Protein AF-A0A7R9EMG8-F1 (afdb_monomer)

Structure (mmCIF, N/CA/C/O backbone):
data_AF-A0A7R9EMG8-F1
#
_entry.id   AF-A0A7R9EMG8-F1
#
loop_
_atom_site.group_PDB
_atom_site.id
_atom_site.type_symbol
_atom_site.label_atom_id
_atom_site.label_alt_id
_atom_site.label_comp_id
_atom_site.label_asym_id
_atom_site.label_entity_id
_atom_site.label_seq_id
_atom_site.pdbx_PDB_ins_code
_atom_site.Cartn_x
_atom_site.Cartn_y
_atom_site.Cartn_z
_atom_site.occupancy
_atom_site.B_iso_or_equiv
_atom_site.auth_seq_id
_atom_site.auth_comp_id
_atom_site.auth_asym_id
_atom_site.auth_atom_id
_atom_site.pdbx_PDB_model_num
ATOM 1 N N . MET A 1 1 ? -38.504 -1.949 83.129 1.00 61.69 1 MET A N 1
ATOM 2 C CA . MET A 1 1 ? -39.508 -2.165 82.054 1.00 61.69 1 MET A CA 1
ATOM 3 C C . MET A 1 1 ? -39.462 -1.124 80.924 1.00 61.69 1 MET A C 1
ATOM 5 O O . MET A 1 1 ? -39.553 -1.526 79.772 1.00 61.69 1 MET A O 1
ATOM 9 N N . ALA A 1 2 ? -39.295 0.181 81.191 1.00 74.81 2 ALA A N 1
ATOM 10 C CA . ALA A 1 2 ? -39.282 1.221 80.144 1.00 74.81 2 ALA A CA 1
ATOM 11 C C . ALA A 1 2 ? -38.080 1.142 79.173 1.00 74.81 2 ALA A C 1
ATOM 13 O O . ALA A 1 2 ? -38.279 1.155 77.962 1.00 74.81 2 ALA A O 1
ATOM 14 N N . ALA A 1 3 ? -36.858 0.946 79.682 1.00 83.50 3 ALA A N 1
ATOM 15 C CA . ALA A 1 3 ? -35.643 0.871 78.856 1.00 83.50 3 ALA A CA 1
ATOM 16 C C . ALA A 1 3 ? -35.645 -0.295 77.843 1.00 83.50 3 ALA A C 1
ATOM 18 O O . ALA A 1 3 ? -35.156 -0.162 76.725 1.00 83.50 3 ALA A O 1
ATOM 19 N N . CYS A 1 4 ? -36.248 -1.432 78.207 1.00 87.69 4 CYS A N 1
ATOM 20 C CA . CYS A 1 4 ? -36.382 -2.583 77.311 1.00 87.69 4 CYS A CA 1
ATOM 21 C C . CYS A 1 4 ? -37.314 -2.272 76.124 1.00 87.69 4 CYS A C 1
ATOM 23 O O . CYS A 1 4 ? -37.017 -2.630 74.986 1.00 87.69 4 CYS A O 1
ATOM 25 N N . ARG A 1 5 ? -38.403 -1.526 76.361 1.00 91.38 5 ARG A N 1
ATOM 26 C CA . ARG A 1 5 ? -39.340 -1.110 75.304 1.00 91.38 5 ARG A CA 1
ATOM 27 C C . ARG A 1 5 ? -38.708 -0.140 74.309 1.00 91.38 5 ARG A C 1
ATOM 29 O O . ARG A 1 5 ? -38.907 -0.309 73.111 1.00 91.38 5 ARG A O 1
ATOM 36 N N . GLU A 1 6 ? -37.921 0.823 74.783 1.00 93.81 6 GLU A N 1
ATOM 37 C CA . GLU A 1 6 ? -37.210 1.759 73.900 1.00 93.81 6 GLU A CA 1
ATOM 38 C C . GLU A 1 6 ? -36.142 1.057 73.058 1.00 93.81 6 GLU A C 1
ATOM 40 O O . GLU A 1 6 ? -36.053 1.279 71.851 1.00 93.81 6 GLU A O 1
ATOM 45 N N . ARG A 1 7 ? -35.409 0.103 73.645 1.00 94.94 7 ARG A N 1
ATOM 46 C CA . ARG A 1 7 ? -34.459 -0.728 72.895 1.00 94.94 7 ARG A CA 1
ATOM 47 C C . ARG A 1 7 ? -35.145 -1.545 71.797 1.00 94.94 7 ARG A C 1
ATOM 49 O O . ARG A 1 7 ? -34.626 -1.629 70.688 1.00 94.94 7 ARG A O 1
ATOM 56 N N . ILE A 1 8 ? -36.325 -2.104 72.071 1.00 95.56 8 ILE A N 1
ATOM 57 C CA . ILE A 1 8 ? -37.123 -2.824 71.064 1.00 95.56 8 ILE A CA 1
ATOM 58 C C . ILE A 1 8 ? -37.582 -1.885 69.939 1.00 95.56 8 ILE A C 1
ATOM 60 O O . ILE A 1 8 ? -37.529 -2.276 68.773 1.00 95.56 8 ILE A O 1
ATOM 64 N N . LYS A 1 9 ? -38.010 -0.654 70.252 1.00 95.56 9 LYS A N 1
ATOM 65 C CA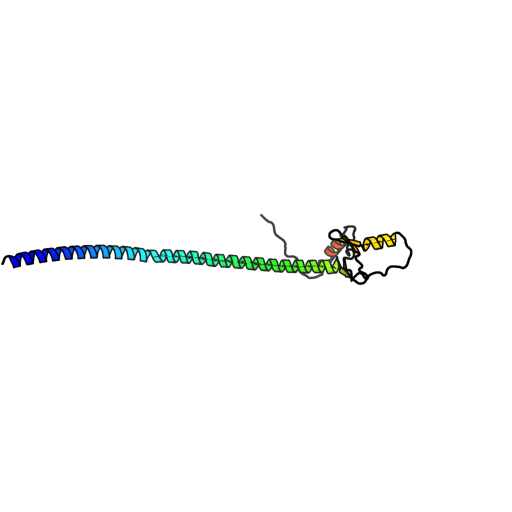 . LYS A 1 9 ? -38.376 0.342 69.229 1.00 95.56 9 LYS A CA 1
ATOM 66 C C . LYS A 1 9 ? -37.186 0.688 68.338 1.00 95.56 9 LYS A C 1
ATOM 68 O O . LYS A 1 9 ? -37.315 0.606 67.122 1.00 95.56 9 LYS A O 1
ATOM 73 N N . LEU A 1 10 ? -36.029 0.985 68.932 1.00 96.00 10 LEU A N 1
ATOM 74 C CA . LEU A 1 10 ? -34.814 1.322 68.190 1.00 96.00 10 LEU A CA 1
ATOM 75 C C . LEU A 1 10 ? -34.394 0.187 67.245 1.00 96.00 10 LEU A C 1
ATOM 77 O O . LEU A 1 10 ? -34.102 0.430 66.077 1.00 96.00 10 LEU A O 1
ATOM 81 N N . LEU A 1 11 ? -34.430 -1.060 67.727 1.00 96.38 11 LEU A N 1
ATOM 82 C CA . LEU A 1 11 ? -34.128 -2.237 66.909 1.00 96.38 11 LEU A CA 1
ATOM 83 C C . LEU A 1 11 ? -35.097 -2.390 65.732 1.00 96.38 11 LEU A C 1
ATOM 85 O O . LEU A 1 11 ? -34.665 -2.711 64.629 1.00 96.38 11 LEU A O 1
ATOM 89 N N . ARG A 1 12 ? -36.396 -2.134 65.929 1.00 96.44 12 ARG A N 1
ATOM 90 C CA . ARG A 1 12 ? -37.384 -2.176 64.837 1.00 96.44 12 ARG A CA 1
ATOM 91 C C . ARG A 1 12 ? -37.105 -1.113 63.776 1.00 96.44 12 ARG A C 1
ATOM 93 O O . ARG A 1 12 ? -37.167 -1.442 62.594 1.00 96.44 12 ARG A O 1
ATOM 100 N N . THR A 1 13 ? -36.764 0.110 64.183 1.00 96.81 13 THR A N 1
ATOM 101 C CA . THR A 1 13 ? -36.391 1.190 63.257 1.00 96.81 13 THR A CA 1
ATOM 102 C C . THR A 1 13 ? -35.148 0.815 62.452 1.00 96.81 13 THR A C 1
ATOM 104 O O . THR A 1 13 ? -35.177 0.880 61.228 1.00 96.81 13 THR A O 1
ATOM 107 N N . LEU A 1 14 ? -34.104 0.311 63.119 1.00 97.50 14 LEU A N 1
ATOM 108 C CA . LEU A 1 14 ? -32.880 -0.175 62.471 1.00 97.50 14 LEU A CA 1
ATOM 109 C C . LEU A 1 14 ? -33.158 -1.296 61.462 1.00 97.50 14 LEU A C 1
ATOM 111 O O . LEU A 1 14 ? -32.622 -1.285 60.358 1.00 97.50 14 LEU A O 1
ATOM 115 N N . ILE A 1 15 ? -34.018 -2.256 61.813 1.00 97.19 15 ILE A N 1
ATOM 116 C CA . ILE A 1 15 ? -34.411 -3.340 60.903 1.00 97.19 15 ILE A CA 1
ATOM 117 C C . ILE A 1 15 ? -35.150 -2.786 59.679 1.00 97.19 15 ILE A C 1
ATOM 119 O O . ILE A 1 15 ? -34.909 -3.249 58.564 1.00 97.19 15 ILE A O 1
ATOM 123 N N . GLN A 1 16 ? -36.048 -1.813 59.859 1.00 97.12 16 GLN A N 1
ATOM 124 C CA . GLN A 1 16 ? -36.758 -1.191 58.739 1.00 97.12 16 GLN A CA 1
ATOM 125 C C . GLN A 1 16 ? -35.817 -0.412 57.820 1.00 97.12 16 GLN A C 1
ATOM 127 O O . GLN A 1 16 ? -35.914 -0.544 56.601 1.00 97.12 16 GLN A O 1
ATOM 132 N N . GLU A 1 17 ? -34.890 0.348 58.392 1.00 97.25 17 GLU A N 1
ATOM 133 C CA . GLU A 1 17 ? -33.898 1.114 57.643 1.00 97.25 17 GLU A CA 1
ATOM 134 C C . GLU A 1 17 ? -32.980 0.184 56.840 1.00 97.25 17 GLU A C 1
ATOM 136 O O . GLU A 1 17 ? -32.861 0.330 55.625 1.00 97.25 17 GLU A O 1
ATOM 141 N N . LYS A 1 18 ? -32.471 -0.885 57.465 1.00 97.38 18 LYS A N 1
ATOM 142 C CA . LYS A 1 18 ? -31.666 -1.899 56.769 1.00 97.38 18 LYS A CA 1
ATOM 143 C C . LYS A 1 18 ? -32.431 -2.622 55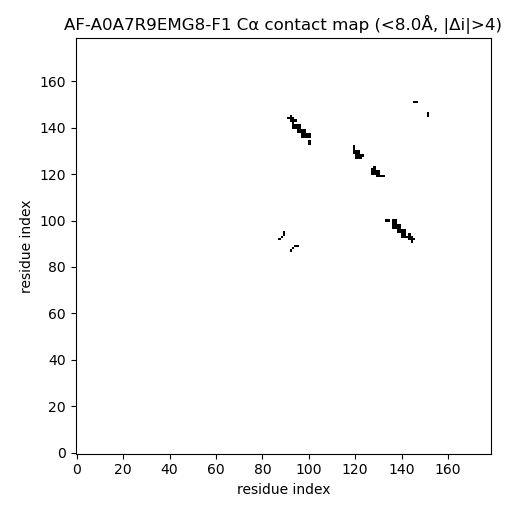.667 1.00 97.38 18 LYS A C 1
ATOM 145 O O . LYS A 1 18 ? -31.864 -2.866 54.608 1.00 97.38 18 LYS A O 1
ATOM 150 N N . LYS A 1 19 ? -33.715 -2.936 55.862 1.00 97.19 19 LYS A N 1
ATOM 151 C CA . LYS A 1 19 ? -34.552 -3.504 54.790 1.00 97.19 19 LYS A CA 1
ATOM 152 C C . LYS A 1 19 ? -34.712 -2.542 53.616 1.00 97.19 19 LYS A C 1
ATOM 154 O O . LYS A 1 19 ? -34.684 -2.981 52.471 1.00 97.19 19 LYS A O 1
ATOM 159 N N . LYS A 1 20 ? -34.872 -1.245 53.887 1.00 97.19 20 LYS A N 1
ATOM 160 C CA . LYS A 1 20 ? -34.959 -0.219 52.843 1.00 97.19 20 LYS A CA 1
ATOM 161 C C . LYS A 1 20 ? -33.649 -0.118 52.060 1.00 97.19 20 LYS A C 1
ATOM 163 O O . LYS A 1 20 ? -33.698 -0.071 50.833 1.00 97.19 20 LYS A O 1
ATOM 168 N N . ASP A 1 21 ? -32.510 -0.146 52.748 1.00 96.88 21 ASP A N 1
ATOM 169 C CA . ASP A 1 21 ? -31.186 -0.137 52.117 1.00 96.88 21 ASP A CA 1
ATOM 170 C C . ASP A 1 21 ? -30.962 -1.380 51.248 1.00 96.88 21 ASP A C 1
ATOM 172 O O . ASP A 1 21 ? -30.502 -1.258 50.114 1.00 96.88 21 ASP A O 1
ATOM 176 N N . ILE A 1 22 ? -31.340 -2.565 51.746 1.00 96.94 22 ILE A N 1
ATOM 177 C CA . ILE A 1 22 ? -31.254 -3.826 50.995 1.00 96.94 22 ILE A CA 1
ATOM 178 C C . ILE A 1 22 ? -32.120 -3.755 49.738 1.00 96.94 22 ILE A C 1
ATOM 180 O O . ILE A 1 22 ? -31.606 -3.983 48.649 1.00 96.94 22 ILE A O 1
ATOM 184 N N . ASN A 1 23 ? -33.392 -3.360 49.858 1.00 96.81 23 ASN A N 1
ATOM 185 C CA . ASN A 1 23 ? -34.274 -3.227 48.696 1.00 96.81 23 ASN A CA 1
ATOM 186 C C . ASN A 1 23 ? -33.721 -2.223 47.678 1.00 96.81 23 ASN A C 1
ATOM 188 O O . ASN A 1 23 ? -33.769 -2.474 46.476 1.00 96.81 23 ASN A O 1
ATOM 192 N N . LYS A 1 24 ? -33.172 -1.092 48.138 1.00 97.31 24 LYS A N 1
ATOM 193 C CA . LYS A 1 24 ? -32.538 -0.116 47.247 1.00 97.31 24 LYS A CA 1
ATOM 194 C C . LYS A 1 24 ? -31.352 -0.749 46.510 1.00 97.31 24 LYS A C 1
ATOM 196 O O . LYS A 1 24 ? -31.306 -0.684 45.283 1.00 97.31 24 LYS A O 1
ATOM 201 N N . GLY A 1 25 ? -30.458 -1.421 47.232 1.00 96.88 25 GLY A N 1
ATOM 202 C CA . GLY A 1 25 ? -29.318 -2.126 46.647 1.00 96.88 25 GLY A CA 1
ATOM 203 C C . GLY A 1 25 ? -29.734 -3.214 45.652 1.00 96.88 25 GLY A C 1
ATOM 204 O O . GLY A 1 25 ? -29.158 -3.308 44.572 1.00 96.88 25 GLY A O 1
ATOM 205 N N . GLU A 1 26 ? -30.775 -3.991 45.957 1.00 97.06 26 GLU A N 1
ATOM 206 C CA . GLU A 1 26 ? -31.324 -5.002 45.046 1.00 97.06 26 GLU A CA 1
ATOM 207 C C . GLU A 1 26 ? -31.870 -4.376 43.760 1.00 97.06 26 GLU A C 1
ATOM 209 O O . GLU A 1 26 ? -31.582 -4.871 42.669 1.00 97.06 26 GLU A O 1
ATOM 214 N N . THR A 1 27 ? -32.600 -3.259 43.859 1.00 96.62 27 THR A N 1
ATOM 215 C CA . THR A 1 27 ? -33.114 -2.558 42.671 1.00 96.62 27 THR A CA 1
ATOM 216 C C . THR A 1 27 ? -31.996 -1.979 41.804 1.00 96.62 27 THR A C 1
ATOM 218 O O . THR A 1 27 ? -32.037 -2.105 40.578 1.00 96.62 27 THR A O 1
ATOM 221 N N . GLU A 1 28 ? -30.962 -1.393 42.414 1.00 97.00 28 GLU A N 1
ATOM 222 C CA . GLU A 1 28 ? -29.790 -0.883 41.697 1.00 97.00 28 GLU A CA 1
ATOM 223 C C . GLU A 1 28 ? -29.017 -2.022 41.025 1.00 97.00 28 GLU A C 1
ATOM 225 O O . GLU A 1 28 ? -28.679 -1.932 39.843 1.00 97.00 28 GLU A O 1
ATOM 230 N N . ASN A 1 29 ? -28.814 -3.136 41.730 1.00 96.38 29 ASN A N 1
ATOM 231 C CA . ASN A 1 29 ? -28.132 -4.304 41.188 1.00 96.38 29 ASN A CA 1
ATOM 232 C C . ASN A 1 29 ? -28.919 -4.947 40.031 1.00 96.38 29 ASN A C 1
ATOM 234 O O . ASN A 1 29 ? -28.339 -5.323 39.009 1.00 96.38 29 ASN A O 1
ATOM 238 N N . ALA A 1 30 ? -30.249 -5.017 40.135 1.00 97.12 30 ALA A N 1
ATOM 239 C CA . ALA A 1 30 ? -31.111 -5.490 39.054 1.00 97.12 30 ALA A CA 1
ATOM 240 C C . ALA A 1 30 ? -31.003 -4.592 37.807 1.00 97.12 30 ALA A C 1
ATOM 242 O O . ALA A 1 30 ? -30.857 -5.096 36.688 1.00 97.12 30 ALA A O 1
ATOM 243 N N . ASN A 1 31 ? -30.994 -3.268 37.993 1.00 97.06 31 ASN A N 1
ATOM 244 C CA . ASN A 1 31 ? -30.818 -2.301 36.907 1.00 97.06 31 ASN A CA 1
ATOM 245 C C . ASN A 1 31 ? -29.438 -2.414 36.244 1.00 97.06 31 ASN A C 1
ATOM 247 O O . ASN A 1 31 ? -29.341 -2.436 35.011 1.00 97.06 31 ASN A O 1
ATOM 251 N N . LEU A 1 32 ? -28.369 -2.536 37.035 1.00 96.81 32 LEU A N 1
ATOM 252 C CA . LEU A 1 32 ? -27.014 -2.742 36.521 1.00 96.81 32 LEU A CA 1
ATOM 253 C C . LEU A 1 32 ? -26.910 -4.054 35.742 1.00 96.81 32 LEU A C 1
ATOM 255 O O . LEU A 1 32 ? -26.398 -4.064 34.623 1.00 96.81 32 LEU A O 1
ATOM 259 N N . THR A 1 33 ? -27.468 -5.140 36.278 1.00 97.12 33 THR A N 1
ATOM 260 C CA . THR A 1 33 ? -27.479 -6.456 35.625 1.00 97.12 33 THR A CA 1
ATOM 261 C C . THR A 1 33 ? -28.208 -6.406 34.284 1.00 97.12 33 THR A C 1
ATOM 263 O O . THR A 1 33 ? -27.707 -6.932 33.288 1.00 97.12 33 THR A O 1
ATOM 266 N N . LYS A 1 34 ? -29.362 -5.730 34.219 1.00 96.94 34 LYS A N 1
ATOM 267 C CA . LYS A 1 34 ? -30.108 -5.527 32.970 1.00 96.94 34 LYS A CA 1
ATOM 268 C C . LYS A 1 34 ? -29.284 -4.743 31.947 1.00 96.94 34 LYS A C 1
ATOM 270 O O . LYS A 1 34 ? -29.121 -5.195 30.817 1.00 96.94 34 LYS A O 1
ATOM 275 N N . THR A 1 35 ? -28.709 -3.615 32.359 1.00 96.31 35 THR A N 1
ATOM 276 C CA . THR A 1 35 ? -27.903 -2.758 31.477 1.00 96.31 35 THR A CA 1
ATOM 277 C C . THR A 1 35 ? -26.673 -3.498 30.953 1.00 96.31 35 THR A C 1
ATOM 279 O O . THR A 1 35 ? -26.316 -3.376 29.782 1.00 96.31 35 THR A O 1
ATOM 282 N N . ASN A 1 36 ? -26.029 -4.299 31.803 1.00 95.62 36 ASN A N 1
ATOM 283 C CA . ASN A 1 36 ? -24.866 -5.084 31.417 1.00 95.62 36 ASN A CA 1
ATOM 284 C C . ASN A 1 36 ? -25.246 -6.180 30.409 1.00 95.62 36 ASN A C 1
ATOM 286 O O . ASN A 1 36 ? -24.602 -6.302 29.372 1.00 95.62 36 ASN A O 1
ATOM 290 N N . ARG A 1 37 ? -26.365 -6.889 30.631 1.00 95.12 37 ARG A N 1
ATOM 291 C CA . ARG A 1 37 ? -26.907 -7.858 29.659 1.00 95.12 37 ARG A CA 1
ATOM 292 C C . ARG A 1 37 ? -27.201 -7.217 28.305 1.00 95.12 37 ARG A C 1
ATOM 294 O O . ARG A 1 37 ? -26.841 -7.783 27.278 1.00 95.12 37 ARG A O 1
ATOM 301 N N . GLU A 1 38 ? -27.811 -6.034 28.288 1.00 94.25 38 GLU A N 1
ATOM 302 C CA . GLU A 1 38 ? -28.087 -5.307 27.043 1.00 94.25 38 GLU A CA 1
ATOM 303 C C . GLU A 1 38 ? -26.802 -4.916 26.302 1.00 94.25 38 GLU A C 1
ATOM 305 O O . GLU A 1 38 ? -26.741 -5.020 25.077 1.00 94.25 38 GLU A O 1
ATOM 310 N N . ARG A 1 39 ? -25.758 -4.495 27.026 1.00 90.56 39 ARG A N 1
ATOM 311 C CA . ARG A 1 39 ? -24.446 -4.190 26.435 1.00 90.56 39 ARG A CA 1
ATOM 312 C C . ARG A 1 39 ? -23.774 -5.446 25.886 1.00 90.56 39 ARG A C 1
ATOM 314 O O . ARG A 1 39 ? -23.344 -5.434 24.733 1.00 90.56 39 ARG A O 1
ATOM 321 N N . SER A 1 40 ? -23.748 -6.534 26.655 1.00 90.62 40 SER A N 1
ATOM 322 C CA . SER A 1 40 ? -23.207 -7.826 26.216 1.00 90.62 40 SER A CA 1
ATOM 323 C C . SER A 1 40 ? -23.937 -8.373 24.990 1.00 90.62 40 SER A C 1
ATOM 325 O O . SER A 1 40 ? -23.292 -8.901 24.093 1.00 90.62 40 SER A O 1
ATOM 327 N N . ALA A 1 41 ? -25.254 -8.185 24.888 1.00 90.25 41 ALA A N 1
ATOM 328 C CA . ALA A 1 41 ? -26.019 -8.595 23.711 1.00 90.25 41 ALA A CA 1
ATOM 329 C C . ALA A 1 41 ? -25.695 -7.762 22.453 1.00 90.25 41 ALA A C 1
ATOM 331 O O . ALA A 1 41 ? -25.842 -8.248 21.333 1.00 90.25 41 ALA A O 1
ATOM 332 N N . ARG A 1 42 ? -25.255 -6.504 22.610 1.00 89.75 42 ARG A N 1
ATOM 333 C CA . ARG A 1 42 ? -24.894 -5.616 21.487 1.00 89.75 42 ARG A CA 1
ATOM 334 C C . ARG A 1 42 ? -23.458 -5.812 20.999 1.00 89.75 42 ARG A C 1
ATOM 336 O O . ARG A 1 42 ? -23.193 -5.562 19.826 1.00 89.75 42 ARG A O 1
ATOM 343 N N . LEU A 1 43 ? -22.551 -6.248 21.870 1.00 90.06 43 LEU A N 1
ATOM 344 C CA . LEU A 1 43 ? -21.121 -6.443 21.591 1.00 90.06 43 LEU A CA 1
ATOM 345 C C . LEU A 1 43 ? -20.827 -7.248 20.304 1.00 90.06 43 LEU A C 1
ATOM 347 O O . LEU A 1 43 ? -20.069 -6.740 19.473 1.00 90.06 43 LEU A O 1
ATOM 351 N N . PRO A 1 44 ? -21.482 -8.401 20.050 1.00 89.56 44 PRO A N 1
ATOM 352 C CA . PRO A 1 44 ? -21.227 -9.205 18.851 1.00 89.56 44 PRO A CA 1
ATOM 353 C C . PRO A 1 44 ? -21.484 -8.465 17.531 1.00 89.56 44 PRO A C 1
ATOM 355 O O . PRO A 1 44 ? -20.797 -8.696 16.541 1.00 89.56 44 PRO A O 1
ATOM 358 N N . ARG A 1 45 ? -22.436 -7.518 17.499 1.00 89.12 45 ARG A N 1
ATOM 359 C CA . ARG A 1 45 ? -22.708 -6.715 16.291 1.00 89.12 45 ARG A CA 1
ATOM 360 C C . ARG A 1 45 ? -21.547 -5.792 15.936 1.00 89.12 45 ARG A C 1
ATOM 362 O O . ARG A 1 45 ? -21.283 -5.552 14.758 1.00 89.12 45 ARG A O 1
ATOM 369 N N . TYR A 1 46 ? -20.882 -5.233 16.945 1.00 89.62 46 TYR A N 1
ATOM 370 C CA . TYR A 1 46 ? -19.718 -4.381 16.722 1.00 89.62 46 TYR A CA 1
ATOM 371 C C . TYR A 1 46 ? -18.524 -5.210 16.265 1.00 89.62 46 TYR A C 1
ATOM 373 O O . TYR A 1 46 ? -17.840 -4.806 15.328 1.00 89.62 46 TYR A O 1
ATOM 381 N N . GLU A 1 47 ? -18.330 -6.383 16.864 1.00 91.69 47 GLU A N 1
ATOM 382 C CA . GLU A 1 47 ? -17.296 -7.334 16.460 1.00 91.69 47 GLU A CA 1
ATOM 383 C C . GLU A 1 47 ? -17.473 -7.774 15.001 1.00 91.69 47 GLU A C 1
ATOM 385 O O . GLU A 1 47 ? -16.534 -7.681 14.212 1.00 91.69 47 GLU A O 1
ATOM 390 N N . GLU A 1 48 ? -18.694 -8.124 14.589 1.00 93.50 48 GLU A N 1
ATOM 391 C CA . GLU A 1 48 ? -18.997 -8.472 13.198 1.00 93.50 48 GLU A CA 1
ATOM 392 C C . GLU A 1 48 ? -18.710 -7.303 12.240 1.00 93.50 48 GLU A C 1
ATOM 394 O O . GLU A 1 48 ? -18.112 -7.489 11.177 1.00 93.50 48 GLU A O 1
ATOM 399 N N . LYS A 1 49 ? -19.099 -6.075 12.610 1.00 94.50 49 LYS A N 1
ATOM 400 C CA . LYS A 1 49 ? -18.850 -4.881 11.788 1.00 94.50 49 LYS A CA 1
ATOM 401 C C . LYS A 1 49 ? -17.355 -4.603 11.631 1.00 94.50 49 LYS A C 1
ATOM 403 O O . LYS A 1 49 ? -16.907 -4.316 10.522 1.00 94.50 49 LYS A O 1
ATOM 408 N N . VAL A 1 50 ? -16.590 -4.705 12.717 1.00 96.69 50 VAL A N 1
ATOM 409 C CA . VAL A 1 50 ? -15.128 -4.560 12.695 1.00 96.69 50 VAL A CA 1
ATOM 410 C C . VAL A 1 50 ? -14.496 -5.677 11.865 1.00 96.69 50 VAL A C 1
ATOM 412 O O . VAL A 1 50 ? -13.619 -5.401 11.050 1.00 96.69 50 VAL A O 1
ATOM 415 N N . GLY A 1 51 ? -14.992 -6.910 11.982 1.00 96.56 51 GLY A N 1
ATOM 416 C CA . GLY A 1 51 ? -14.561 -8.045 11.169 1.00 96.56 51 GLY A CA 1
ATOM 417 C C . GLY A 1 51 ? -14.771 -7.811 9.671 1.00 96.56 51 GLY A C 1
ATOM 418 O O . GLY A 1 51 ? -13.833 -7.980 8.888 1.00 96.56 51 GLY A O 1
ATOM 419 N N . LYS A 1 52 ? -15.964 -7.341 9.274 1.00 96.12 52 LYS A N 1
ATOM 420 C CA . LYS A 1 52 ? -16.278 -6.963 7.884 1.00 96.12 52 LYS A CA 1
ATOM 421 C C . LYS A 1 52 ? -15.349 -5.861 7.386 1.00 96.12 52 LYS A C 1
ATOM 423 O O . LYS A 1 52 ? -14.746 -6.010 6.327 1.00 96.12 52 LYS A O 1
ATOM 428 N N . MET A 1 53 ? -15.177 -4.792 8.165 1.00 95.94 53 MET A N 1
ATOM 429 C CA . MET A 1 53 ? -14.273 -3.693 7.814 1.00 95.94 53 MET A CA 1
ATOM 430 C C . MET A 1 53 ? -12.831 -4.186 7.638 1.00 95.94 53 MET A C 1
ATOM 432 O O . MET A 1 53 ? -12.180 -3.864 6.649 1.00 95.94 53 MET A O 1
ATOM 436 N N . GLY A 1 54 ? -12.357 -5.041 8.547 1.00 97.25 54 GLY A N 1
ATOM 437 C CA . GLY A 1 54 ? -11.033 -5.651 8.466 1.00 97.25 54 GLY A CA 1
ATOM 438 C C . GLY A 1 54 ? -10.860 -6.537 7.232 1.00 97.25 54 GLY A C 1
ATOM 439 O O . GLY A 1 54 ? -9.796 -6.523 6.617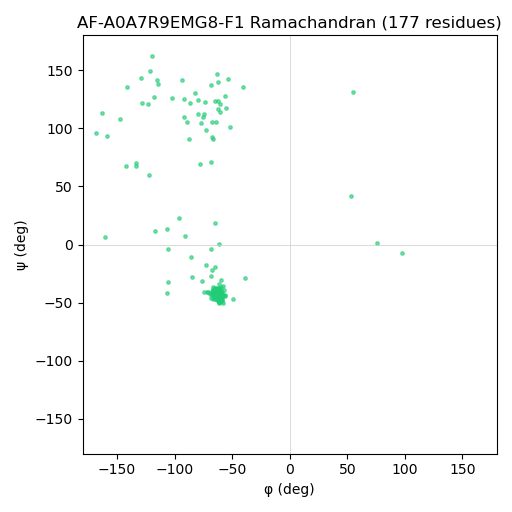 1.00 97.25 54 GLY A O 1
ATOM 440 N N . HIS A 1 55 ? -11.896 -7.277 6.827 1.00 97.69 55 HIS A N 1
ATOM 441 C CA . HIS A 1 55 ? -11.873 -8.040 5.579 1.00 97.69 55 HIS A CA 1
ATOM 442 C C . HIS A 1 55 ? -11.735 -7.119 4.361 1.00 97.69 55 HIS A C 1
ATOM 444 O O . HIS A 1 55 ? -10.870 -7.360 3.521 1.00 97.69 55 HIS A O 1
ATOM 450 N N . TYR A 1 56 ? -12.528 -6.044 4.285 1.00 97.38 56 TYR A N 1
ATOM 451 C CA . TYR A 1 56 ? -12.445 -5.083 3.181 1.00 97.38 56 TYR A CA 1
ATOM 452 C C . TYR A 1 56 ? -11.067 -4.432 3.074 1.00 97.38 56 TYR A C 1
ATOM 454 O O . TYR A 1 56 ? -10.518 -4.370 1.977 1.00 97.38 56 TYR A O 1
ATOM 462 N N . VAL A 1 57 ? -10.486 -4.001 4.197 1.00 97.62 57 VAL A N 1
ATOM 463 C CA . VAL A 1 57 ? -9.142 -3.404 4.214 1.00 97.62 57 VAL A CA 1
ATOM 464 C C . VAL A 1 57 ? -8.103 -4.400 3.701 1.00 97.62 57 VAL A C 1
ATOM 466 O O . VAL A 1 57 ? -7.366 -4.078 2.774 1.00 97.62 57 VAL A O 1
ATOM 469 N N . ARG A 1 58 ? -8.096 -5.639 4.212 1.00 97.88 58 ARG A N 1
ATOM 470 C CA . ARG A 1 58 ? -7.159 -6.680 3.752 1.00 97.88 58 ARG A CA 1
ATOM 471 C C . ARG A 1 58 ? -7.319 -6.998 2.266 1.00 97.88 58 ARG A C 1
ATOM 473 O O . ARG A 1 58 ? -6.331 -7.156 1.553 1.00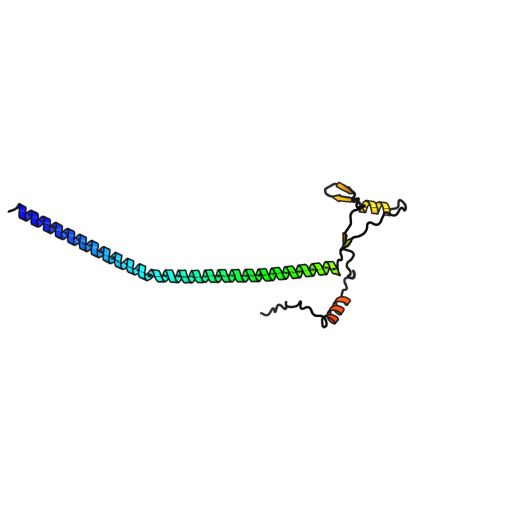 97.88 58 ARG A O 1
ATOM 480 N N . GLN A 1 59 ? -8.559 -7.092 1.790 1.00 97.81 59 GLN A N 1
ATOM 481 C CA . GLN A 1 59 ? -8.844 -7.341 0.379 1.00 97.81 59 GLN A CA 1
ATOM 482 C C . GLN A 1 59 ? -8.366 -6.179 -0.499 1.00 97.81 59 GLN A C 1
ATOM 484 O O . GLN A 1 59 ? -7.776 -6.403 -1.557 1.00 97.81 59 GLN A O 1
ATOM 489 N N . TRP A 1 60 ? -8.590 -4.942 -0.060 1.00 97.44 60 TRP A N 1
ATOM 490 C CA . TRP A 1 60 ? -8.131 -3.754 -0.768 1.00 97.44 60 TRP A CA 1
ATOM 491 C C . TRP A 1 60 ? -6.601 -3.676 -0.809 1.00 97.44 60 TRP A C 1
ATOM 493 O O . TRP A 1 60 ? -6.038 -3.522 -1.890 1.00 97.44 60 TRP A O 1
ATOM 503 N N . GLU A 1 61 ? -5.919 -3.897 0.317 1.00 98.12 61 GLU A N 1
ATOM 504 C CA . GLU A 1 61 ? -4.453 -3.977 0.379 1.00 98.12 61 GLU A CA 1
ATOM 505 C C . GLU A 1 61 ? -3.894 -5.036 -0.575 1.00 98.12 61 GLU A C 1
ATOM 507 O O . GLU A 1 61 ? -2.913 -4.793 -1.283 1.00 98.12 61 GLU A O 1
ATOM 512 N N . HIS A 1 62 ? -4.522 -6.213 -0.622 1.00 98.00 62 HIS A N 1
ATOM 513 C CA . HIS A 1 62 ? -4.144 -7.269 -1.554 1.00 98.00 62 HIS A CA 1
ATOM 514 C C . HIS A 1 62 ? -4.301 -6.814 -3.012 1.00 98.00 62 HIS A C 1
ATOM 516 O O . HIS A 1 62 ? -3.395 -7.011 -3.824 1.00 98.00 62 HIS A O 1
ATOM 522 N N . ASN A 1 63 ? -5.422 -6.175 -3.348 1.00 97.88 63 ASN A N 1
ATOM 523 C CA . ASN A 1 63 ? -5.679 -5.683 -4.699 1.00 97.88 63 ASN A CA 1
ATOM 524 C C . ASN A 1 63 ? -4.679 -4.600 -5.112 1.00 97.88 63 ASN A C 1
ATOM 526 O O . ASN A 1 63 ? -4.133 -4.679 -6.210 1.00 97.88 63 ASN A O 1
ATOM 530 N N . VAL A 1 64 ? -4.381 -3.643 -4.230 1.00 98.12 64 VAL A N 1
ATOM 531 C CA . VAL A 1 64 ? -3.368 -2.605 -4.471 1.00 98.12 64 VAL A CA 1
ATOM 532 C C . VAL A 1 64 ? -2.004 -3.241 -4.727 1.00 98.12 64 VAL A C 1
ATOM 534 O O . VAL A 1 64 ? -1.372 -2.952 -5.741 1.00 98.12 64 VAL A O 1
ATOM 537 N N . LYS A 1 65 ? -1.577 -4.186 -3.879 1.00 98.25 65 LYS A N 1
ATOM 538 C CA . LYS A 1 65 ? -0.309 -4.909 -4.072 1.00 98.25 65 LYS A CA 1
ATOM 539 C C . LYS A 1 65 ? -0.277 -5.678 -5.392 1.00 98.25 65 LYS A C 1
ATOM 541 O O . LYS A 1 65 ? 0.754 -5.695 -6.060 1.00 98.25 65 LYS A O 1
ATOM 546 N N . LYS A 1 66 ? -1.388 -6.307 -5.786 1.00 98.00 66 LYS A N 1
ATOM 547 C CA . LYS A 1 66 ? -1.499 -7.014 -7.069 1.00 98.00 66 LYS A CA 1
ATOM 548 C C . LYS A 1 66 ? -1.323 -6.057 -8.250 1.00 98.00 66 LYS A C 1
ATOM 550 O O . LYS A 1 66 ? -0.540 -6.360 -9.145 1.00 98.00 66 LYS A O 1
ATOM 555 N N . GLN A 1 67 ? -2.007 -4.913 -8.231 1.00 97.75 67 GLN A N 1
ATOM 556 C CA . GLN A 1 67 ? -1.887 -3.899 -9.283 1.00 97.75 67 GLN A CA 1
ATOM 557 C C . GLN A 1 67 ? -0.471 -3.326 -9.351 1.00 97.75 67 GLN A C 1
ATOM 559 O O . GLN A 1 67 ? 0.089 -3.198 -10.434 1.00 97.75 67 GLN A O 1
ATOM 564 N N . GLN A 1 68 ? 0.152 -3.069 -8.202 1.00 98.00 68 GLN A N 1
ATOM 565 C CA . GLN A 1 68 ? 1.516 -2.554 -8.160 1.00 98.00 68 GLN A CA 1
ATOM 566 C C . GLN A 1 68 ? 2.536 -3.543 -8.735 1.00 98.00 68 GLN A C 1
ATOM 568 O O . GLN A 1 68 ? 3.421 -3.138 -9.480 1.00 98.00 68 GLN A O 1
ATOM 573 N N . ARG A 1 69 ? 2.389 -4.846 -8.459 1.00 98.06 69 ARG A N 1
ATOM 574 C CA . ARG A 1 69 ? 3.235 -5.883 -9.074 1.00 98.06 69 ARG A CA 1
ATOM 575 C C . ARG A 1 69 ? 3.043 -5.970 -10.587 1.00 98.06 69 ARG A C 1
ATOM 577 O O . ARG A 1 69 ? 4.022 -6.126 -11.303 1.00 98.06 69 ARG A O 1
ATOM 584 N N . ALA A 1 70 ? 1.802 -5.871 -11.064 1.00 97.44 70 ALA A N 1
ATOM 585 C CA . ALA A 1 70 ? 1.514 -5.885 -12.497 1.00 97.44 70 ALA A CA 1
ATOM 586 C C . ALA A 1 70 ? 2.121 -4.664 -13.205 1.00 97.44 70 ALA A C 1
ATOM 588 O O . ALA A 1 70 ? 2.738 -4.810 -14.256 1.00 97.44 70 ALA A O 1
ATOM 589 N N . LEU A 1 71 ? 2.003 -3.479 -12.598 1.00 98.12 71 LEU A N 1
ATOM 590 C CA . LEU A 1 71 ? 2.619 -2.257 -13.106 1.00 98.12 71 LEU A CA 1
ATOM 591 C C . LEU A 1 71 ? 4.145 -2.374 -13.165 1.00 98.12 71 LEU A C 1
ATOM 593 O O . LEU A 1 71 ? 4.742 -1.990 -14.165 1.00 98.12 71 LEU A O 1
ATOM 597 N N . GLU A 1 72 ? 4.766 -2.908 -12.111 1.00 98.19 72 GLU A N 1
ATOM 598 C CA . GLU A 1 72 ? 6.217 -3.098 -12.068 1.00 98.19 72 GLU A CA 1
ATOM 599 C C . GLU A 1 72 ? 6.683 -4.056 -13.168 1.00 98.19 72 GLU A C 1
ATOM 601 O O . GLU A 1 72 ? 7.645 -3.746 -13.861 1.00 98.19 72 GLU A O 1
ATOM 606 N N . ALA A 1 73 ? 5.971 -5.167 -13.391 1.00 97.50 73 ALA A N 1
ATOM 607 C CA . ALA A 1 73 ? 6.291 -6.110 -14.462 1.00 97.50 73 ALA A CA 1
ATOM 608 C C . ALA A 1 73 ? 6.280 -5.430 -15.842 1.00 97.50 73 ALA A C 1
ATOM 610 O O . ALA A 1 73 ? 7.278 -5.474 -16.554 1.00 97.50 73 ALA A O 1
ATOM 611 N N . VAL A 1 74 ? 5.210 -4.693 -16.164 1.00 97.50 74 VAL A N 1
ATOM 612 C CA . VAL A 1 74 ? 5.113 -3.946 -17.433 1.00 97.50 74 VAL A CA 1
ATOM 613 C C . VAL A 1 74 ? 6.233 -2.909 -17.562 1.00 97.50 74 VAL A C 1
ATOM 615 O O . VAL A 1 74 ? 6.777 -2.706 -18.646 1.00 97.50 74 VAL A O 1
ATOM 618 N N . HIS A 1 75 ? 6.610 -2.252 -16.464 1.00 97.06 75 HIS A N 1
ATOM 619 C CA . HIS A 1 75 ? 7.717 -1.300 -16.467 1.00 97.06 75 HIS A CA 1
ATOM 620 C C . HIS A 1 75 ? 9.064 -1.963 -16.763 1.00 97.06 75 HIS A C 1
ATOM 622 O O . HIS A 1 75 ? 9.900 -1.361 -17.440 1.00 97.06 75 HIS A O 1
ATOM 628 N N . GLN A 1 76 ? 9.297 -3.167 -16.239 1.00 97.31 76 GLN A N 1
ATOM 629 C CA . GLN A 1 76 ? 10.521 -3.919 -16.509 1.00 97.31 76 GLN A CA 1
ATOM 630 C C . GLN A 1 76 ? 10.566 -4.385 -17.963 1.00 97.31 76 GLN A C 1
ATOM 632 O O . GLN A 1 76 ? 11.559 -4.112 -18.637 1.00 97.31 76 GLN A O 1
ATOM 637 N N . ASP A 1 77 ? 9.467 -4.935 -18.481 1.00 96.44 77 ASP A N 1
ATOM 638 C CA . ASP A 1 77 ? 9.356 -5.325 -19.890 1.00 96.44 77 ASP A CA 1
ATOM 639 C C . ASP A 1 77 ? 9.639 -4.128 -20.815 1.00 96.44 77 ASP A C 1
ATOM 641 O O . ASP A 1 77 ? 10.424 -4.214 -21.760 1.00 96.44 77 ASP A O 1
ATOM 645 N N . LEU A 1 78 ? 9.071 -2.957 -20.502 1.00 97.31 78 LEU A N 1
ATOM 646 C CA . LEU A 1 78 ? 9.315 -1.734 -21.265 1.00 97.31 78 LEU A CA 1
ATOM 647 C C . LEU A 1 78 ? 10.791 -1.312 -21.227 1.00 97.31 78 LEU A C 1
ATOM 649 O O . LEU A 1 78 ? 11.349 -0.925 -22.255 1.00 97.31 78 LEU A O 1
ATOM 653 N N . LYS A 1 79 ? 11.448 -1.395 -20.064 1.00 97.56 79 LYS A N 1
ATOM 654 C CA . LYS A 1 79 ? 12.885 -1.096 -19.946 1.00 97.56 79 LYS A CA 1
ATOM 655 C C . LYS A 1 79 ? 13.725 -2.042 -20.798 1.00 97.56 79 LYS A C 1
ATOM 657 O O . LYS A 1 79 ? 14.705 -1.597 -21.394 1.00 97.56 79 LYS A O 1
ATOM 662 N N . GLU A 1 80 ? 13.367 -3.321 -20.858 1.00 96.75 80 GLU A N 1
ATOM 663 C CA . GLU A 1 80 ? 14.054 -4.299 -21.702 1.00 96.75 80 GLU A CA 1
ATOM 664 C C . GLU A 1 80 ? 13.886 -3.982 -23.187 1.00 96.75 80 GLU A C 1
ATOM 666 O O . GLU A 1 80 ? 14.884 -3.921 -23.908 1.00 96.75 80 GLU A O 1
ATOM 671 N N . VAL A 1 81 ? 12.662 -3.670 -23.624 1.00 96.44 81 VAL A N 1
ATOM 672 C CA . VAL A 1 81 ? 12.381 -3.266 -25.010 1.00 96.44 81 VAL A CA 1
ATOM 673 C C . VAL A 1 81 ? 13.161 -2.009 -25.388 1.00 96.44 81 VAL A C 1
ATOM 675 O O . VAL A 1 81 ? 13.795 -1.976 -26.445 1.00 96.44 81 VAL A O 1
ATOM 678 N N . ILE A 1 82 ? 13.168 -0.986 -24.528 1.00 94.50 82 ILE A N 1
ATOM 679 C CA . ILE A 1 82 ? 13.928 0.249 -24.767 1.00 94.50 82 ILE A CA 1
ATOM 680 C C . ILE A 1 82 ? 15.420 -0.065 -24.872 1.00 94.50 82 ILE A C 1
ATOM 682 O O . ILE A 1 82 ? 16.070 0.379 -25.816 1.00 94.50 82 ILE A O 1
ATOM 686 N N . ARG A 1 83 ? 15.967 -0.857 -23.942 1.00 95.75 83 ARG A N 1
ATOM 687 C CA . ARG A 1 83 ? 17.389 -1.222 -23.944 1.00 95.75 83 ARG A CA 1
ATOM 688 C C . ARG A 1 83 ? 17.773 -1.962 -25.223 1.00 95.75 83 ARG A C 1
ATOM 690 O O . ARG A 1 83 ? 18.761 -1.591 -25.850 1.00 95.75 83 ARG A O 1
ATOM 697 N N . SER A 1 84 ? 16.974 -2.948 -25.627 1.00 94.00 84 SER A N 1
ATOM 698 C CA . SER A 1 84 ? 17.177 -3.691 -26.873 1.00 94.00 84 SER A CA 1
ATOM 699 C C . SER A 1 84 ? 17.104 -2.770 -28.092 1.00 94.00 84 SER A C 1
ATOM 701 O O . SER A 1 84 ? 17.950 -2.846 -28.978 1.00 94.00 84 SER A O 1
ATOM 703 N N . SER A 1 85 ? 16.124 -1.865 -28.129 1.00 90.12 85 SER A N 1
ATOM 704 C CA . SER A 1 85 ? 15.947 -0.929 -29.244 1.00 90.12 85 SER A CA 1
ATOM 705 C C . SER A 1 85 ? 17.133 0.029 -29.362 1.00 90.12 85 SER A C 1
ATOM 707 O O . SER A 1 85 ? 17.666 0.221 -30.449 1.00 90.12 85 SER A O 1
ATOM 709 N N . VAL A 1 86 ? 17.603 0.591 -28.243 1.00 91.06 86 VAL A N 1
ATOM 710 C CA . VAL A 1 86 ? 18.790 1.461 -28.217 1.00 91.06 86 VAL A CA 1
ATOM 711 C C . VAL A 1 86 ? 20.034 0.705 -28.677 1.00 91.06 86 VAL A C 1
ATOM 713 O O . VAL A 1 86 ? 20.798 1.234 -29.479 1.00 91.06 86 VAL A O 1
ATOM 716 N N . GLN A 1 87 ? 20.225 -0.538 -28.225 1.00 89.31 87 GLN A N 1
ATOM 717 C CA . GLN A 1 87 ? 21.335 -1.374 -28.686 1.00 89.31 87 GLN A CA 1
ATOM 718 C C . GLN A 1 87 ? 21.279 -1.586 -30.200 1.00 89.31 87 GLN A C 1
ATOM 720 O O . GLN A 1 87 ? 22.278 -1.369 -30.874 1.00 89.31 87 GLN A O 1
ATOM 725 N N . GLN A 1 88 ? 20.107 -1.911 -30.751 1.00 87.12 88 GLN A N 1
ATOM 726 C CA . GLN A 1 88 ? 19.932 -2.049 -32.197 1.00 87.12 88 GLN A CA 1
ATOM 727 C C . GLN A 1 88 ? 20.244 -0.748 -32.946 1.00 87.12 88 GLN A C 1
ATOM 729 O O . GLN A 1 88 ? 20.932 -0.783 -33.965 1.00 87.12 88 GLN A O 1
ATOM 734 N N . LEU A 1 89 ? 19.793 0.403 -32.439 1.00 85.75 89 LEU A N 1
ATOM 735 C CA . LEU A 1 89 ? 20.089 1.703 -33.048 1.00 85.75 89 LEU A CA 1
ATOM 736 C C . LEU A 1 89 ? 21.596 1.970 -33.098 1.00 85.75 89 LEU A C 1
ATOM 738 O O . LEU A 1 89 ? 22.109 2.351 -34.147 1.00 85.75 89 LEU A O 1
ATOM 742 N N . VAL A 1 90 ? 22.307 1.735 -31.994 1.00 85.50 90 VAL A N 1
ATOM 743 C CA . VAL A 1 90 ? 23.764 1.922 -31.928 1.00 85.50 90 VAL A CA 1
ATOM 744 C C . VAL A 1 90 ? 24.490 0.926 -32.832 1.00 85.50 90 VAL A C 1
ATOM 746 O O . VAL A 1 90 ? 25.421 1.300 -33.532 1.00 85.50 90 VAL A O 1
ATOM 749 N N . THR A 1 91 ? 24.069 -0.337 -32.862 1.00 84.50 91 THR A N 1
ATOM 750 C CA . THR A 1 91 ? 24.738 -1.366 -33.667 1.00 84.50 91 THR A CA 1
ATOM 751 C C . THR A 1 91 ? 24.553 -1.153 -35.168 1.00 84.50 91 THR A C 1
ATOM 753 O O . THR A 1 91 ? 25.507 -1.329 -35.921 1.00 84.50 91 THR A O 1
ATOM 756 N N . TYR A 1 92 ? 23.344 -0.804 -35.614 1.00 81.81 92 TYR A N 1
ATOM 757 C CA . TYR A 1 92 ? 23.007 -0.842 -37.041 1.00 81.81 92 TYR A CA 1
ATOM 758 C C . TYR A 1 92 ? 22.932 0.524 -37.712 1.00 81.81 92 TYR A C 1
ATOM 760 O O . TYR A 1 92 ? 23.214 0.610 -38.905 1.00 81.81 92 TYR A O 1
ATOM 768 N N . ILE A 1 93 ? 22.525 1.566 -36.983 1.00 79.88 93 ILE A N 1
ATOM 769 C CA . ILE A 1 93 ? 22.264 2.895 -37.557 1.00 79.88 93 ILE A CA 1
ATOM 770 C C . ILE A 1 93 ? 23.361 3.883 -37.175 1.00 79.88 93 ILE A C 1
ATOM 772 O O . ILE A 1 93 ? 23.812 4.653 -38.019 1.00 79.88 93 ILE A O 1
ATOM 776 N N . PHE A 1 94 ? 23.804 3.847 -35.919 1.00 79.31 94 PHE A N 1
ATOM 777 C CA . PHE A 1 94 ? 24.773 4.786 -35.357 1.00 79.31 94 PHE A CA 1
ATOM 778 C C . PHE A 1 94 ? 26.015 4.064 -34.814 1.00 79.31 94 PHE A C 1
ATOM 780 O O . PHE A 1 94 ? 26.295 4.164 -33.614 1.00 79.31 94 PHE A O 1
ATOM 787 N N . PRO A 1 95 ? 26.762 3.326 -35.659 1.00 77.69 95 PRO A N 1
ATOM 788 C CA . PRO A 1 95 ? 27.947 2.610 -35.213 1.00 77.69 95 PRO A CA 1
ATOM 789 C C . PRO 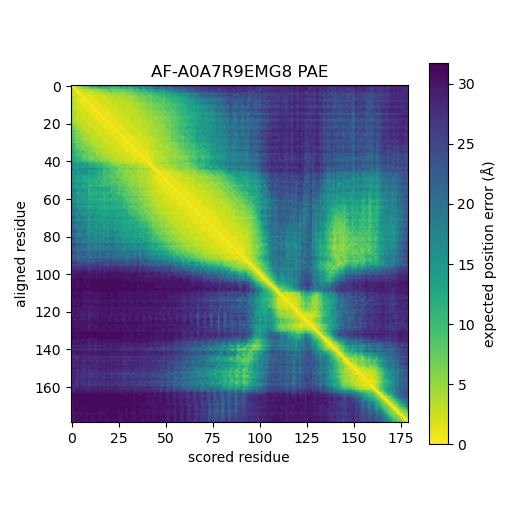A 1 95 ? 28.994 3.598 -34.691 1.00 77.69 95 PRO A C 1
ATOM 791 O O . PRO A 1 95 ? 29.519 4.443 -35.420 1.00 77.69 95 PRO A O 1
ATOM 794 N N . ILE A 1 96 ? 29.305 3.484 -33.401 1.00 75.25 96 ILE A N 1
ATOM 795 C CA . ILE A 1 96 ? 30.349 4.282 -32.761 1.00 75.25 96 ILE A CA 1
ATOM 796 C C . ILE A 1 96 ? 31.687 3.645 -33.120 1.00 75.25 96 ILE A C 1
ATOM 798 O O . ILE A 1 96 ? 31.987 2.535 -32.682 1.00 75.25 96 ILE A O 1
ATOM 802 N N . THR A 1 97 ? 32.494 4.347 -33.911 1.00 71.00 97 THR A N 1
ATOM 803 C CA . THR A 1 97 ? 33.821 3.867 -34.314 1.00 71.00 97 THR A CA 1
ATOM 804 C C . THR A 1 97 ? 34.885 4.793 -33.739 1.00 71.00 97 THR A C 1
ATOM 806 O O . THR A 1 97 ? 34.691 6.006 -33.650 1.00 71.00 97 THR A O 1
ATOM 809 N N . ALA A 1 98 ? 36.005 4.220 -33.300 1.00 63.78 98 ALA A N 1
ATOM 810 C CA . ALA A 1 98 ? 37.168 5.009 -32.921 1.00 63.78 98 ALA A CA 1
ATOM 811 C C . ALA A 1 98 ? 37.833 5.557 -34.190 1.00 63.78 98 ALA A C 1
ATOM 813 O O . ALA A 1 98 ? 38.199 4.789 -35.082 1.00 63.78 98 ALA A O 1
ATOM 814 N N . VAL A 1 99 ? 37.973 6.875 -34.278 1.00 61.72 99 VAL A N 1
ATOM 815 C CA . VAL A 1 99 ? 38.701 7.525 -35.368 1.00 61.72 99 VAL A CA 1
ATOM 816 C C . VAL A 1 99 ? 40.164 7.573 -34.961 1.00 61.72 99 VAL A C 1
ATOM 818 O O . VAL A 1 99 ? 40.498 8.116 -33.908 1.00 61.72 99 VAL A O 1
ATOM 821 N N . GLN A 1 100 ? 41.041 6.978 -35.770 1.00 56.28 100 GLN A N 1
ATOM 822 C CA . GLN A 1 100 ? 42.473 7.117 -35.528 1.00 56.28 100 GLN A CA 1
ATOM 823 C C . GLN A 1 100 ? 42.905 8.563 -35.802 1.00 56.28 100 GLN A C 1
ATOM 825 O O . GLN A 1 100 ? 42.479 9.127 -36.814 1.00 56.28 100 GLN A O 1
ATOM 830 N N . PRO A 1 101 ? 43.753 9.161 -34.947 1.00 56.03 101 PRO A N 1
ATOM 831 C CA . PRO A 1 101 ? 44.307 10.478 -35.217 1.00 56.03 101 PRO A CA 1
ATOM 832 C C . PRO A 1 101 ? 45.114 10.423 -36.519 1.00 56.03 101 PRO A C 1
ATOM 834 O O . PRO A 1 101 ? 46.129 9.732 -36.603 1.00 56.03 101 PRO A O 1
ATOM 837 N N . THR A 1 102 ? 44.661 11.124 -37.558 1.00 56.34 102 THR A N 1
ATOM 838 C CA . THR A 1 102 ? 45.465 11.334 -38.766 1.00 56.34 102 THR A CA 1
ATOM 839 C C . THR A 1 102 ? 46.684 12.177 -38.396 1.00 56.34 102 THR A C 1
ATOM 841 O O . THR A 1 102 ? 46.498 13.273 -37.858 1.00 56.34 102 THR A O 1
ATOM 844 N N . PRO A 1 103 ? 47.918 11.710 -38.663 1.00 56.16 103 PRO A N 1
ATOM 845 C CA . PRO A 1 103 ? 49.102 12.508 -38.389 1.00 56.16 103 PRO A CA 1
ATOM 846 C C . PRO A 1 103 ? 49.060 13.787 -39.239 1.00 56.16 103 PRO A C 1
ATOM 848 O O . PRO A 1 103 ? 48.650 13.727 -40.403 1.00 56.16 103 PRO A O 1
ATOM 851 N N . PRO A 1 104 ? 49.452 14.945 -38.680 1.00 53.16 104 PRO A N 1
ATOM 852 C CA . PRO A 1 104 ? 49.462 16.195 -39.424 1.00 53.16 104 PRO A CA 1
ATOM 853 C C . PRO A 1 104 ? 50.403 16.060 -40.624 1.00 53.16 104 PRO A C 1
ATOM 855 O O . PRO A 1 104 ? 51.586 15.755 -40.473 1.00 53.16 104 PRO A O 1
ATOM 858 N N . GLY A 1 105 ? 49.855 16.253 -41.825 1.00 51.12 105 GLY A N 1
ATOM 859 C CA . GLY A 1 105 ? 50.635 16.294 -43.053 1.00 51.12 105 GLY A CA 1
ATOM 860 C C . GLY A 1 105 ? 51.620 17.457 -42.995 1.00 51.12 105 GLY A C 1
ATOM 861 O O . GLY A 1 105 ? 51.232 18.603 -42.791 1.00 51.12 105 GLY A O 1
ATOM 862 N N . THR A 1 106 ? 52.904 17.161 -43.165 1.00 51.56 106 THR A N 1
ATOM 863 C CA . THR A 1 106 ? 53.951 18.151 -43.430 1.00 51.56 106 THR A CA 1
ATOM 864 C C . THR A 1 106 ? 53.708 18.750 -44.809 1.00 51.56 106 THR A C 1
ATOM 866 O O . THR A 1 106 ? 54.138 18.183 -45.812 1.00 51.56 106 THR A O 1
ATOM 869 N N . GLY A 1 107 ? 52.975 19.855 -44.874 1.00 46.03 107 GLY A N 1
ATOM 870 C CA . GLY A 1 107 ? 52.682 20.521 -46.136 1.00 46.03 107 GLY A CA 1
ATOM 871 C C . GLY A 1 107 ? 52.078 21.895 -45.915 1.00 46.03 107 GLY A C 1
ATOM 872 O O . GLY A 1 107 ? 50.877 21.994 -45.723 1.00 46.03 107 GLY A O 1
ATOM 873 N N . GLU A 1 108 ? 52.967 22.887 -45.956 1.00 49.00 108 GLU A N 1
ATOM 874 C CA . GLU A 1 108 ? 52.772 24.311 -46.257 1.00 49.00 108 GLU A CA 1
ATOM 875 C C . GLU A 1 108 ? 51.734 25.100 -45.435 1.00 49.00 108 GLU A C 1
ATOM 877 O O . GLU A 1 108 ? 50.589 24.719 -45.212 1.00 49.00 108 GLU A O 1
ATOM 882 N N . GLU A 1 109 ? 52.198 26.252 -44.954 1.00 57.34 109 GLU A N 1
ATOM 883 C CA . GLU A 1 109 ? 51.512 27.214 -44.098 1.00 57.34 109 GLU A CA 1
ATOM 884 C C . GLU A 1 109 ? 50.370 27.904 -44.868 1.00 57.34 109 GLU A C 1
ATOM 886 O O . GLU A 1 109 ? 50.454 29.061 -45.262 1.00 57.34 109 GLU A O 1
ATOM 891 N N . ASP A 1 110 ? 49.308 27.150 -45.136 1.00 60.25 110 ASP A N 1
ATOM 892 C CA . ASP A 1 110 ? 48.119 27.596 -45.852 1.00 60.25 110 ASP A CA 1
ATOM 893 C C . ASP A 1 110 ? 46.882 27.466 -44.948 1.00 60.25 110 ASP A C 1
ATOM 895 O O . ASP A 1 110 ? 46.918 26.766 -43.936 1.00 60.25 110 ASP A O 1
ATOM 899 N N . THR A 1 111 ? 45.787 28.150 -45.287 1.00 62.44 111 THR A N 1
ATOM 900 C CA . THR A 1 111 ? 44.518 28.279 -44.520 1.00 62.44 111 THR A CA 1
ATOM 901 C C . THR A 1 111 ? 44.023 27.012 -43.797 1.00 62.44 111 THR A C 1
ATOM 903 O O . THR A 1 111 ? 43.393 27.098 -42.739 1.00 62.44 111 THR A O 1
ATOM 906 N N . VAL A 1 112 ? 44.357 25.836 -44.326 1.00 61.41 112 VAL A N 1
ATOM 907 C CA . VAL A 1 112 ? 44.147 24.507 -43.737 1.00 61.41 112 VAL A CA 1
ATOM 908 C C . VAL A 1 112 ? 44.801 24.359 -42.356 1.00 61.41 112 VAL A C 1
ATOM 910 O O . VAL A 1 112 ? 44.190 23.793 -41.455 1.00 61.41 112 VAL A O 1
ATOM 913 N N . THR A 1 113 ? 45.997 24.909 -42.147 1.00 64.50 113 THR A N 1
ATOM 914 C CA . THR A 1 113 ? 46.718 24.889 -40.865 1.00 64.50 113 THR A CA 1
ATOM 915 C C . THR A 1 113 ? 46.012 25.745 -39.815 1.00 64.50 113 THR A C 1
ATOM 917 O O . THR A 1 113 ? 45.843 25.302 -38.681 1.00 64.50 113 THR A O 1
ATOM 920 N N . ALA A 1 114 ? 45.517 26.929 -40.196 1.00 69.31 114 ALA A N 1
ATOM 921 C CA . ALA A 1 114 ? 44.748 27.801 -39.305 1.00 69.31 114 ALA A CA 1
ATOM 922 C C . ALA A 1 114 ? 43.386 27.187 -38.931 1.00 69.31 114 ALA A C 1
ATOM 924 O O . ALA A 1 114 ? 42.972 27.245 -37.775 1.00 69.31 114 ALA A O 1
ATOM 925 N N . LEU A 1 115 ? 42.709 26.547 -39.893 1.00 67.25 115 LEU A N 1
ATOM 926 C CA . LEU A 1 115 ? 41.492 25.764 -39.652 1.00 67.25 115 LEU A CA 1
ATOM 927 C C . LEU A 1 115 ? 41.759 24.566 -38.734 1.00 67.25 115 LEU A C 1
ATOM 929 O O . LEU A 1 115 ? 40.977 24.308 -37.820 1.00 67.25 115 LEU A O 1
ATOM 933 N N . ALA A 1 116 ? 42.876 23.866 -38.937 1.00 65.69 116 ALA A N 1
ATOM 934 C CA . ALA A 1 116 ? 43.285 22.762 -38.083 1.00 65.69 116 ALA A CA 1
ATOM 935 C C . ALA A 1 116 ? 43.555 23.241 -36.647 1.00 65.69 116 ALA A C 1
ATOM 937 O O . ALA A 1 116 ? 43.117 22.590 -35.702 1.00 65.69 116 ALA A O 1
ATOM 938 N N . ASP A 1 117 ? 44.190 24.397 -36.461 1.00 66.56 117 ASP A N 1
ATOM 939 C CA . ASP A 1 117 ? 44.452 24.950 -35.128 1.00 66.56 117 ASP A CA 1
ATOM 940 C C . ASP A 1 117 ? 43.186 25.465 -34.431 1.00 66.56 117 ASP A C 1
ATOM 942 O O . ASP A 1 117 ? 42.952 25.173 -33.257 1.00 66.56 117 ASP A O 1
ATOM 946 N N . ALA A 1 118 ? 42.295 26.127 -35.174 1.00 70.56 118 ALA A N 1
ATOM 947 C CA . ALA A 1 118 ? 40.986 26.531 -34.667 1.00 70.56 118 ALA A CA 1
ATOM 948 C C . ALA A 1 118 ? 40.139 25.317 -34.247 1.00 70.56 118 ALA A C 1
ATOM 950 O O . ALA A 1 118 ? 39.481 25.355 -33.210 1.00 70.56 118 ALA A O 1
ATOM 951 N N . SER A 1 119 ? 40.203 24.213 -35.001 1.00 64.81 119 SER A N 1
ATOM 952 C CA . SER A 1 119 ? 39.519 22.961 -34.646 1.00 64.81 119 SER A CA 1
ATOM 953 C C . SER A 1 119 ? 40.095 22.279 -33.397 1.00 64.81 119 SER A C 1
ATOM 955 O O . SER A 1 119 ? 39.387 21.524 -32.736 1.00 64.81 119 SER A O 1
ATOM 957 N N . ARG A 1 120 ? 41.354 22.581 -33.045 1.00 65.31 120 ARG A N 1
ATOM 958 C CA . ARG A 1 120 ? 42.047 22.102 -31.839 1.00 65.31 120 ARG A CA 1
ATOM 959 C C . ARG A 1 120 ? 41.880 23.029 -30.637 1.00 65.31 120 ARG A C 1
ATOM 961 O O . ARG A 1 120 ? 42.540 22.816 -29.627 1.00 65.31 120 ARG A O 1
ATOM 968 N N . THR A 1 121 ? 41.043 24.062 -30.711 1.00 71.38 121 THR A N 1
ATOM 969 C CA . THR A 1 121 ? 40.864 25.010 -29.605 1.00 71.38 121 THR A CA 1
ATOM 970 C C . THR A 1 121 ? 39.397 25.063 -29.185 1.00 71.38 121 THR A C 1
ATOM 972 O O . THR A 1 121 ? 38.525 25.405 -29.978 1.00 71.38 121 THR A O 1
ATOM 975 N N . ALA A 1 122 ? 39.102 24.750 -27.924 1.00 71.69 122 ALA A N 1
ATOM 976 C CA . ALA A 1 122 ? 37.750 24.778 -27.373 1.00 71.69 122 ALA A CA 1
ATOM 977 C C . ALA A 1 122 ? 37.620 25.861 -26.294 1.00 71.69 122 ALA A C 1
ATOM 979 O O . ALA A 1 122 ? 38.501 26.026 -25.448 1.00 71.69 122 ALA A O 1
ATOM 980 N N . TYR A 1 123 ? 36.506 26.598 -26.301 1.00 71.94 123 TYR A N 1
ATOM 981 C CA . TYR A 1 123 ? 36.212 27.595 -25.272 1.00 71.94 123 TYR A CA 1
ATOM 982 C C . TYR A 1 123 ? 35.407 26.965 -24.140 1.00 71.94 123 TYR A C 1
ATOM 984 O O . TYR A 1 123 ? 34.232 26.632 -24.304 1.00 71.94 123 TYR A O 1
ATOM 992 N N . VAL A 1 124 ? 36.032 26.812 -22.975 1.00 73.38 124 VAL A N 1
ATOM 993 C CA . VAL A 1 124 ? 35.396 26.202 -21.806 1.00 73.38 124 VAL A CA 1
ATOM 994 C C . VAL A 1 124 ? 35.562 27.137 -20.617 1.00 73.38 124 VAL A C 1
ATOM 996 O O . VAL A 1 124 ? 36.672 27.479 -20.222 1.00 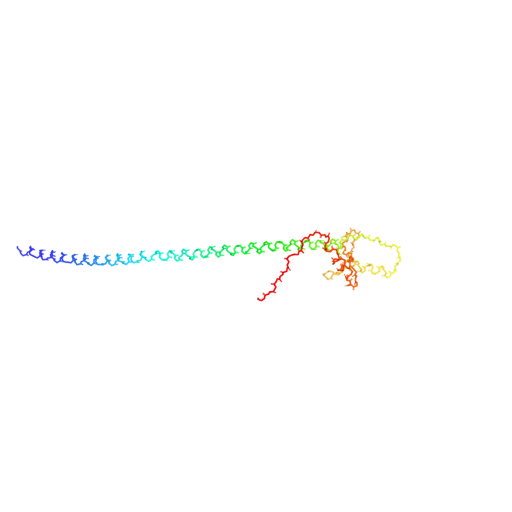73.38 124 VAL A O 1
ATOM 999 N N . ARG A 1 125 ? 34.433 27.548 -20.024 1.00 70.88 125 ARG A N 1
ATOM 1000 C CA . ARG A 1 125 ? 34.385 28.344 -18.782 1.00 70.88 125 ARG A CA 1
ATOM 1001 C C . ARG A 1 125 ? 35.226 29.631 -18.802 1.00 70.88 125 ARG A C 1
ATOM 1003 O O . ARG A 1 125 ? 35.859 29.966 -17.810 1.00 70.88 125 ARG A O 1
ATOM 1010 N N . GLY A 1 126 ? 35.202 30.375 -19.904 1.00 78.94 126 GLY A N 1
ATOM 1011 C CA . GLY A 1 126 ? 35.852 31.688 -19.960 1.00 78.94 126 GLY A CA 1
ATOM 1012 C C . GLY A 1 126 ? 37.252 31.691 -20.578 1.00 78.94 126 GLY A C 1
ATOM 1013 O O . GLY A 1 126 ? 37.796 32.767 -20.819 1.00 78.94 126 GLY A O 1
ATOM 1014 N N . HIS A 1 127 ? 37.821 30.518 -20.870 1.00 71.69 127 HIS A N 1
ATOM 1015 C CA . HIS A 1 127 ? 39.190 30.380 -21.360 1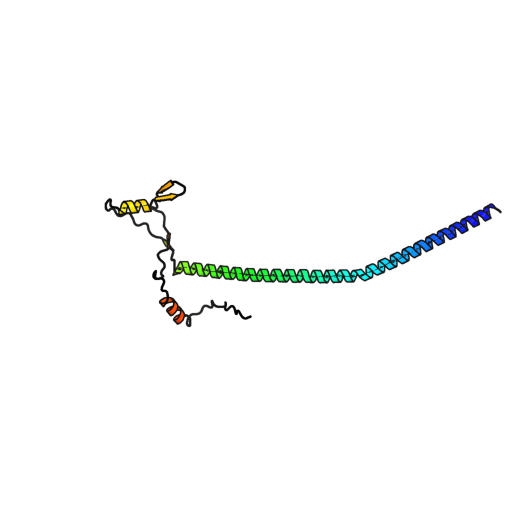.00 71.69 127 HIS A CA 1
ATOM 1016 C C . HIS A 1 127 ? 39.253 29.523 -22.628 1.00 71.69 127 HIS A C 1
ATOM 1018 O O . HIS A 1 127 ? 38.510 28.549 -22.774 1.00 71.69 127 HIS A O 1
ATOM 1024 N N . TRP A 1 128 ? 40.151 29.895 -23.542 1.00 74.75 128 TRP A N 1
ATOM 1025 C CA . TRP A 1 128 ? 40.509 29.078 -24.700 1.00 74.75 128 TRP A CA 1
ATOM 1026 C C . TRP A 1 128 ? 41.485 27.991 -24.261 1.00 74.75 128 TRP A C 1
ATOM 1028 O O . TRP A 1 128 ? 42.520 28.293 -23.670 1.00 74.75 128 TRP A O 1
ATOM 1038 N N . ILE A 1 129 ? 41.137 26.736 -24.525 1.00 69.00 129 ILE A N 1
ATOM 1039 C CA . ILE A 1 129 ? 41.947 25.569 -24.184 1.00 69.00 129 ILE A CA 1
ATOM 1040 C C . ILE A 1 129 ? 42.310 24.866 -25.488 1.00 69.00 129 ILE A C 1
ATOM 1042 O O . ILE A 1 129 ? 41.425 24.549 -26.282 1.00 69.00 129 ILE A O 1
ATOM 1046 N N . LEU A 1 130 ? 43.604 24.623 -25.701 1.00 67.06 130 LEU A N 1
ATOM 1047 C CA . LEU A 1 130 ? 44.078 23.790 -26.799 1.00 67.06 130 LEU A CA 1
ATOM 1048 C C . LEU A 1 130 ? 43.782 22.326 -26.444 1.00 67.06 130 LEU A C 1
ATOM 1050 O O . LEU A 1 130 ? 44.345 21.783 -25.494 1.00 67.06 130 LEU A O 1
ATOM 1054 N N . THR A 1 131 ? 42.875 21.690 -27.176 1.00 66.62 131 THR A N 1
ATOM 1055 C CA . THR A 1 131 ? 42.622 20.252 -27.120 1.00 66.62 131 THR A CA 1
ATOM 1056 C C . THR A 1 131 ? 43.726 19.551 -27.909 1.00 66.62 131 THR A C 1
ATOM 1058 O O . THR A 1 131 ? 43.498 19.047 -29.013 1.00 66.62 131 THR A O 1
ATOM 1061 N N . ASP A 1 132 ? 44.955 19.575 -27.382 1.00 56.47 132 ASP A N 1
ATOM 1062 C CA . ASP A 1 132 ? 46.036 18.734 -27.892 1.00 56.47 132 ASP A CA 1
ATOM 1063 C C . ASP A 1 132 ? 45.675 17.280 -27.597 1.00 56.47 132 ASP A C 1
ATOM 1065 O O . ASP A 1 132 ? 45.911 16.736 -26.523 1.00 56.47 132 ASP A O 1
ATOM 1069 N N . SER A 1 133 ? 44.993 16.687 -28.563 1.00 54.50 133 SER A N 1
ATOM 1070 C CA . SER A 1 133 ? 44.469 15.335 -28.477 1.00 54.50 133 SER A CA 1
ATOM 1071 C C . SER A 1 133 ? 45.427 14.347 -29.137 1.00 54.50 133 SER A C 1
ATOM 1073 O O . SER A 1 133 ? 45.006 13.275 -29.563 1.00 54.50 133 SER A O 1
ATOM 1075 N N . SER A 1 134 ? 46.717 14.694 -29.257 1.00 51.22 134 SER A N 1
ATOM 1076 C CA . SER A 1 134 ? 47.741 13.943 -30.006 1.00 51.22 134 SER A CA 1
ATOM 1077 C C . SER A 1 134 ? 48.079 12.543 -29.456 1.00 51.22 134 SER A C 1
ATOM 1079 O O . SER A 1 134 ? 49.074 11.935 -29.842 1.00 51.22 134 SER A O 1
ATOM 1081 N N . GLY A 1 135 ? 47.202 11.972 -28.632 1.00 52.75 135 GLY A N 1
ATOM 1082 C CA . GLY A 1 135 ? 47.163 10.553 -28.296 1.00 52.75 135 GLY A CA 1
ATOM 1083 C C . GLY A 1 135 ? 45.821 10.073 -27.728 1.00 52.75 135 GLY A C 1
ATOM 1084 O O . GLY A 1 135 ? 45.743 8.929 -27.284 1.00 52.75 135 GLY A O 1
ATOM 1085 N N . GLU A 1 136 ? 44.774 10.906 -27.706 1.00 52.59 136 GLU A N 1
ATOM 1086 C CA . GLU A 1 136 ? 43.489 10.542 -27.102 1.00 52.59 136 GLU A CA 1
ATOM 1087 C C . GLU A 1 136 ? 42.566 9.919 -28.159 1.00 52.59 136 GLU A C 1
ATOM 1089 O O . GLU A 1 136 ? 42.339 10.472 -29.235 1.00 52.59 136 GLU A O 1
ATOM 1094 N N . LEU A 1 137 ? 42.071 8.711 -27.882 1.00 51.31 137 LEU A N 1
ATOM 1095 C CA . LEU A 1 137 ? 41.209 7.966 -28.795 1.00 51.31 137 LEU A CA 1
ATOM 1096 C C . LEU A 1 137 ? 39.855 8.682 -28.919 1.00 51.31 137 LEU A C 1
ATOM 1098 O O . LEU A 1 137 ? 39.021 8.612 -28.017 1.00 51.31 137 LEU A O 1
ATOM 1102 N N . HIS A 1 138 ? 39.614 9.357 -30.041 1.00 55.31 138 HIS A N 1
ATOM 1103 C CA . HIS A 1 138 ? 38.326 9.994 -30.291 1.00 55.31 138 HIS A CA 1
ATOM 1104 C C . HIS A 1 138 ? 37.305 8.986 -30.821 1.00 55.31 138 HIS A C 1
ATOM 1106 O O . HIS A 1 138 ? 37.551 8.264 -31.788 1.00 55.31 138 HIS A O 1
ATOM 1112 N N . HIS A 1 139 ? 36.119 8.976 -30.217 1.00 57.16 139 HIS A N 1
ATOM 1113 C CA . HIS A 1 139 ? 34.968 8.226 -30.709 1.00 57.16 139 HIS A CA 1
ATOM 1114 C C . HIS A 1 139 ? 34.009 9.184 -31.412 1.00 57.16 139 HIS A C 1
ATOM 1116 O O . HIS A 1 139 ? 33.577 10.169 -30.813 1.00 57.16 139 HIS A O 1
ATOM 1122 N N . CYS A 1 140 ? 33.649 8.897 -32.663 1.00 55.47 140 CYS A N 1
ATOM 1123 C CA . CYS A 1 140 ? 32.602 9.637 -33.360 1.00 55.47 140 CYS A CA 1
ATOM 1124 C C . CYS A 1 140 ? 31.482 8.692 -33.806 1.00 55.47 140 CYS A C 1
ATOM 1126 O O . CYS A 1 140 ? 31.698 7.509 -34.088 1.00 55.47 140 CYS A O 1
ATOM 1128 N N . ILE A 1 141 ? 30.263 9.227 -33.852 1.00 61.03 141 ILE A N 1
ATOM 1129 C CA . ILE A 1 141 ? 29.171 8.592 -34.583 1.00 61.03 141 ILE A CA 1
ATOM 1130 C C . ILE A 1 141 ? 29.445 8.908 -36.051 1.00 61.03 141 ILE A C 1
ATOM 1132 O O . ILE A 1 141 ? 29.285 10.053 -36.479 1.00 61.03 141 ILE A O 1
ATOM 1136 N N . VAL A 1 142 ? 29.922 7.916 -36.802 1.00 58.97 142 VAL A N 1
ATOM 1137 C CA . VAL A 1 142 ? 30.073 8.050 -38.256 1.00 58.97 142 VAL A CA 1
ATOM 1138 C C . VAL A 1 142 ? 28.672 8.247 -38.844 1.00 58.97 142 VAL A C 1
ATOM 1140 O O . VAL A 1 142 ? 27.700 7.745 -38.276 1.00 58.97 142 VAL A O 1
ATOM 1143 N N . ALA A 1 143 ? 28.562 9.033 -39.924 1.00 61.06 143 ALA A N 1
ATOM 1144 C CA . ALA A 1 143 ? 27.290 9.365 -40.567 1.00 61.06 143 ALA A CA 1
ATOM 1145 C C . ALA A 1 143 ? 26.363 8.137 -40.627 1.00 61.06 143 ALA A C 1
ATOM 1147 O O . ALA A 1 143 ? 26.848 7.044 -40.941 1.00 61.06 143 ALA A O 1
ATOM 1148 N N . PRO A 1 144 ? 25.065 8.295 -40.297 1.00 60.62 144 PRO A N 1
ATOM 1149 C CA . PRO A 1 144 ? 24.163 7.161 -40.208 1.00 60.62 144 PRO A CA 1
ATOM 1150 C C . PRO A 1 144 ? 24.217 6.362 -41.508 1.00 60.62 144 PRO A C 1
ATOM 1152 O O . PRO A 1 144 ? 24.263 6.934 -42.594 1.00 60.62 144 PRO A O 1
ATOM 1155 N N . THR A 1 145 ? 24.147 5.039 -41.413 1.00 64.19 145 THR A N 1
ATOM 1156 C CA . THR A 1 145 ? 24.054 4.113 -42.565 1.00 64.19 145 THR A CA 1
ATOM 1157 C C . THR A 1 145 ? 22.791 4.321 -43.411 1.00 64.19 145 THR A C 1
ATOM 1159 O O . THR A 1 145 ? 22.560 3.612 -44.389 1.00 64.19 145 THR A O 1
ATOM 1162 N N . LEU A 1 146 ? 21.964 5.292 -43.029 1.00 65.56 146 LEU A N 1
ATOM 1163 C CA . LEU A 1 146 ? 20.741 5.694 -43.682 1.00 65.56 146 LEU A CA 1
ATOM 1164 C C . LEU A 1 146 ? 20.994 6.853 -44.665 1.00 65.56 146 LEU A C 1
ATOM 1166 O O . LEU A 1 146 ? 21.750 7.774 -44.350 1.00 65.56 146 LEU A O 1
ATOM 1170 N N . PRO A 1 147 ? 20.326 6.864 -45.833 1.00 69.00 147 PRO A N 1
ATOM 1171 C CA . PRO A 1 147 ? 20.419 7.967 -46.785 1.00 69.00 147 PRO A CA 1
ATOM 1172 C C . PRO A 1 147 ? 20.038 9.314 -46.152 1.00 69.00 147 PRO A C 1
ATOM 1174 O O . PRO A 1 147 ? 18.947 9.466 -45.605 1.00 69.00 147 PRO A O 1
ATOM 1177 N N . GLY A 1 148 ? 20.896 10.329 -46.291 1.00 63.53 148 GLY A N 1
ATOM 1178 C CA . GLY A 1 148 ? 20.637 11.688 -45.788 1.00 63.53 148 GLY A CA 1
ATOM 1179 C C . GLY A 1 148 ? 19.517 12.448 -46.518 1.00 63.53 148 GLY A C 1
ATOM 1180 O O . GLY A 1 148 ? 19.184 13.562 -46.126 1.00 63.53 148 GLY A O 1
ATOM 1181 N N . SER A 1 149 ? 18.930 11.862 -47.569 1.00 76.44 149 SER A N 1
ATOM 1182 C CA . SER A 1 149 ? 17.793 12.419 -48.316 1.00 76.44 149 SER A CA 1
ATOM 1183 C C . SER A 1 149 ? 16.470 12.352 -47.546 1.00 76.44 149 SER A C 1
ATOM 1185 O O . SER A 1 149 ? 15.521 13.036 -47.920 1.00 76.44 149 SER A O 1
ATOM 1187 N N . GLY A 1 150 ? 16.388 11.519 -46.501 1.00 69.69 150 GLY A N 1
ATOM 1188 C CA . GLY A 1 150 ? 15.159 11.286 -45.739 1.00 69.69 150 GLY A CA 1
ATOM 1189 C C . GLY A 1 150 ? 14.129 10.391 -46.442 1.00 69.69 150 GLY A C 1
ATOM 1190 O O . GLY A 1 150 ? 13.065 10.144 -45.875 1.00 69.69 150 GLY A O 1
ATOM 1191 N N . ASP A 1 151 ? 14.429 9.880 -47.642 1.00 78.12 151 ASP A N 1
ATOM 1192 C CA . ASP A 1 151 ? 13.594 8.895 -48.335 1.00 78.12 151 ASP A CA 1
ATOM 1193 C C . ASP A 1 151 ? 14.004 7.468 -47.940 1.00 78.12 151 ASP A C 1
ATOM 1195 O O . ASP A 1 151 ? 15.031 6.942 -48.374 1.00 78.12 151 ASP A O 1
ATOM 1199 N N . TYR A 1 152 ? 13.178 6.839 -47.103 1.00 78.38 152 TYR A N 1
ATOM 1200 C CA . TYR A 1 152 ? 13.371 5.470 -46.616 1.00 78.38 152 TYR A CA 1
ATOM 1201 C C . TYR A 1 152 ? 12.407 4.462 -47.263 1.00 78.38 152 TYR A C 1
ATOM 1203 O O . TYR A 1 152 ? 12.273 3.337 -46.774 1.00 78.38 152 TYR A O 1
ATOM 1211 N N . SER A 1 153 ? 11.723 4.845 -48.347 1.00 80.50 153 SER A N 1
ATOM 1212 C CA . SER A 1 153 ? 10.693 4.028 -49.008 1.00 80.50 153 SER A CA 1
ATOM 1213 C C . SER A 1 153 ? 11.205 2.664 -49.486 1.00 80.50 153 SER A C 1
ATOM 1215 O O . SER A 1 153 ? 10.505 1.661 -49.364 1.00 80.50 153 SER A O 1
ATOM 1217 N N . ALA A 1 154 ? 12.458 2.584 -49.942 1.00 76.81 154 ALA A N 1
ATOM 1218 C CA . ALA A 1 154 ? 13.089 1.321 -50.328 1.00 76.81 154 ALA A CA 1
ATOM 1219 C C . ALA A 1 154 ? 13.206 0.334 -49.148 1.00 76.81 154 ALA A C 1
ATOM 1221 O O . ALA A 1 154 ? 12.971 -0.864 -49.309 1.00 76.81 154 ALA A O 1
ATOM 1222 N N . TYR A 1 155 ? 13.507 0.834 -47.944 1.00 75.69 155 TYR A N 1
ATOM 1223 C CA . TYR A 1 155 ? 13.599 0.008 -46.739 1.00 75.69 155 TYR A CA 1
ATOM 1224 C C . TYR A 1 155 ? 12.220 -0.403 -46.232 1.00 75.69 155 TYR A C 1
ATOM 1226 O O . TYR A 1 155 ? 12.036 -1.556 -45.849 1.00 75.69 155 TYR A O 1
ATOM 1234 N N . SER A 1 156 ? 11.231 0.497 -46.252 1.00 78.44 156 SER A N 1
ATOM 1235 C CA . SER A 1 156 ? 9.864 0.145 -45.853 1.00 78.44 156 SER A CA 1
ATOM 1236 C C . SER A 1 156 ? 9.238 -0.874 -46.809 1.00 78.44 156 SER A C 1
ATOM 1238 O O . SER A 1 156 ? 8.585 -1.808 -46.343 1.00 78.44 156 SER A O 1
ATOM 1240 N N . ALA A 1 157 ? 9.513 -0.772 -48.113 1.00 81.81 157 ALA A N 1
ATOM 1241 C CA . ALA A 1 157 ? 9.119 -1.762 -49.111 1.00 81.81 157 ALA A CA 1
ATOM 1242 C C . ALA A 1 157 ? 9.812 -3.119 -48.890 1.00 81.81 157 ALA A C 1
ATOM 1244 O O . ALA A 1 157 ? 9.151 -4.159 -48.916 1.00 81.81 157 ALA A O 1
ATOM 1245 N N . TRP A 1 158 ? 11.117 -3.126 -48.598 1.00 81.00 158 TRP A N 1
ATOM 1246 C CA . TRP A 1 158 ? 11.864 -4.350 -48.282 1.00 81.00 158 TRP A CA 1
ATOM 1247 C C . TRP A 1 158 ? 11.345 -5.024 -47.004 1.00 81.00 158 TRP A C 1
ATOM 1249 O O . TRP A 1 158 ? 11.101 -6.228 -46.988 1.00 81.00 158 TRP A O 1
ATOM 1259 N N . VAL A 1 159 ? 11.090 -4.246 -45.946 1.00 80.81 159 VAL A N 1
ATOM 1260 C CA . VAL A 1 159 ? 10.510 -4.747 -44.691 1.00 80.81 159 VAL A CA 1
ATOM 1261 C C . VAL A 1 159 ? 9.097 -5.285 -44.915 1.00 80.81 159 VAL A C 1
ATOM 1263 O O . VAL A 1 159 ? 8.760 -6.323 -44.356 1.00 80.81 159 VAL A O 1
ATOM 1266 N N . ALA A 1 160 ? 8.270 -4.616 -45.721 1.00 81.31 160 ALA A N 1
ATOM 1267 C CA . ALA A 1 160 ? 6.925 -5.089 -46.050 1.00 81.31 160 ALA A CA 1
ATOM 1268 C C . ALA A 1 160 ? 6.953 -6.413 -46.830 1.00 81.31 160 ALA A C 1
ATOM 1270 O O . ALA A 1 160 ? 6.132 -7.284 -46.568 1.00 81.31 160 ALA A O 1
ATOM 1271 N N . THR A 1 161 ? 7.931 -6.582 -47.722 1.00 80.62 161 THR A N 1
ATOM 1272 C CA . THR A 1 161 ? 8.094 -7.793 -48.542 1.00 80.62 161 THR A CA 1
ATOM 1273 C C . THR A 1 161 ? 8.685 -8.960 -47.741 1.00 80.62 161 THR A C 1
ATOM 1275 O O . THR A 1 161 ? 8.339 -10.110 -47.983 1.00 80.62 161 THR A O 1
ATOM 1278 N N . ASN A 1 162 ? 9.531 -8.679 -46.743 1.00 72.38 162 ASN A N 1
ATOM 1279 C CA . ASN A 1 162 ? 10.292 -9.710 -46.025 1.00 72.38 162 ASN A CA 1
ATOM 1280 C C . ASN A 1 162 ? 9.774 -10.005 -44.607 1.00 72.38 162 ASN A C 1
ATOM 1282 O O . ASN A 1 162 ? 10.284 -10.911 -43.944 1.00 72.38 162 ASN A O 1
ATOM 1286 N N . LYS A 1 163 ? 8.755 -9.276 -44.130 1.00 60.91 163 LYS A N 1
ATOM 1287 C CA . LYS A 1 163 ? 8.123 -9.501 -42.817 1.00 60.91 163 LYS A CA 1
ATOM 1288 C C . LYS A 1 163 ? 7.402 -10.847 -42.694 1.00 60.91 163 LYS A C 1
ATOM 1290 O O . LYS A 1 163 ? 7.178 -11.285 -41.570 1.00 60.91 163 LYS A O 1
ATOM 1295 N N . GLU A 1 164 ? 7.050 -11.504 -43.799 1.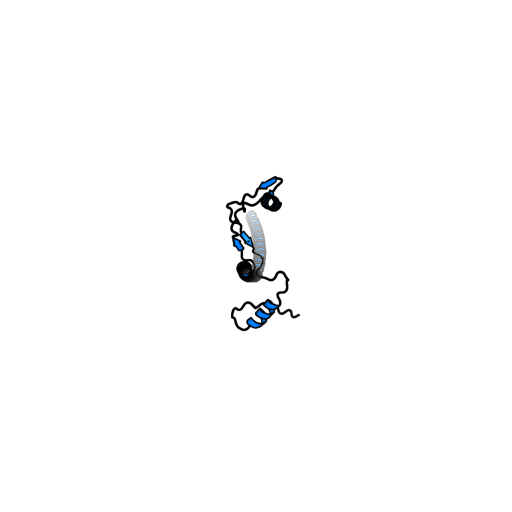00 55.50 164 GLU A N 1
ATOM 1296 C CA . GLU A 1 164 ? 6.305 -12.773 -43.768 1.00 55.50 164 GLU A CA 1
ATOM 1297 C C . GLU A 1 164 ? 7.191 -14.023 -43.609 1.00 55.50 164 GLU A C 1
ATOM 1299 O O . GLU A 1 164 ? 6.676 -15.096 -43.305 1.00 55.50 164 GLU A O 1
ATOM 1304 N N . THR A 1 165 ? 8.519 -13.911 -43.735 1.00 52.78 165 THR A N 1
ATOM 1305 C CA . THR A 1 165 ? 9.422 -15.081 -43.803 1.00 52.78 165 THR A CA 1
ATOM 1306 C C . THR A 1 165 ? 10.437 -15.219 -42.659 1.00 52.78 165 THR A C 1
ATOM 1308 O O . THR A 1 165 ? 11.320 -16.069 -42.740 1.00 52.78 165 THR A O 1
ATOM 1311 N N . GLY A 1 166 ? 10.333 -14.456 -41.563 1.00 43.75 166 GLY A N 1
ATOM 1312 C CA . GLY A 1 166 ? 11.309 -14.527 -40.462 1.00 43.75 166 GLY A CA 1
ATOM 1313 C C . GLY A 1 166 ? 10.723 -14.259 -39.077 1.00 43.75 166 GLY A C 1
ATOM 1314 O O . GLY A 1 166 ? 10.400 -13.129 -38.731 1.00 43.75 166 GLY A O 1
ATOM 1315 N N . VAL A 1 167 ? 10.618 -15.321 -38.280 1.00 48.25 167 VAL A N 1
ATOM 1316 C CA . VAL A 1 167 ? 10.177 -15.355 -36.879 1.00 48.25 167 VAL A CA 1
ATOM 1317 C C . VAL A 1 167 ? 11.005 -14.409 -35.999 1.00 48.25 167 VAL A C 1
ATOM 1319 O O . VAL A 1 167 ? 12.191 -14.634 -35.812 1.00 48.25 167 VAL A O 1
ATOM 1322 N N . HIS A 1 168 ? 10.361 -13.401 -35.408 1.00 39.59 168 HIS A N 1
ATOM 1323 C CA . HIS A 1 168 ? 10.358 -13.154 -33.961 1.00 39.59 168 HIS A CA 1
ATOM 1324 C C . HIS A 1 168 ? 9.204 -12.202 -33.633 1.00 39.59 168 HIS A C 1
ATOM 1326 O O . HIS A 1 168 ? 9.158 -11.044 -34.041 1.00 39.59 168 HIS A O 1
ATOM 1332 N N . THR A 1 169 ? 8.232 -12.746 -32.912 1.00 46.06 169 THR A N 1
ATOM 1333 C CA . THR A 1 169 ? 7.052 -12.081 -32.374 1.00 46.06 169 THR A CA 1
ATOM 1334 C C . THR A 1 169 ? 7.432 -10.824 -31.588 1.00 46.06 169 THR A C 1
ATOM 1336 O O . THR A 1 169 ? 7.812 -10.910 -30.427 1.00 46.06 169 THR A O 1
ATOM 1339 N N . ILE A 1 170 ? 7.276 -9.649 -32.195 1.00 43.56 170 ILE A N 1
ATOM 1340 C CA . ILE A 1 170 ? 7.176 -8.375 -31.474 1.00 43.56 170 ILE A CA 1
ATOM 1341 C C . ILE A 1 170 ? 6.000 -7.609 -32.070 1.00 43.56 170 ILE A C 1
ATOM 1343 O O . ILE A 1 170 ? 6.167 -6.660 -32.821 1.00 43.56 170 ILE A O 1
ATOM 1347 N N . ASN A 1 171 ? 4.787 -8.093 -31.820 1.00 39.00 171 ASN A N 1
ATOM 1348 C CA . ASN A 1 171 ? 3.569 -7.325 -32.050 1.00 39.00 171 ASN A CA 1
ATOM 1349 C C . ASN A 1 171 ? 2.448 -7.916 -31.204 1.00 39.00 171 ASN A C 1
ATOM 1351 O O . ASN A 1 171 ? 1.745 -8.828 -31.631 1.00 39.00 171 ASN A O 1
ATOM 1355 N N . ASN A 1 172 ? 2.256 -7.363 -30.009 1.00 42.31 172 ASN A N 1
ATOM 1356 C CA . ASN A 1 172 ? 0.936 -7.390 -29.399 1.00 42.31 172 ASN A CA 1
ATOM 1357 C C . ASN A 1 172 ? 0.649 -6.080 -28.659 1.00 42.31 172 ASN A C 1
ATOM 1359 O O . ASN A 1 172 ? 0.545 -6.035 -27.442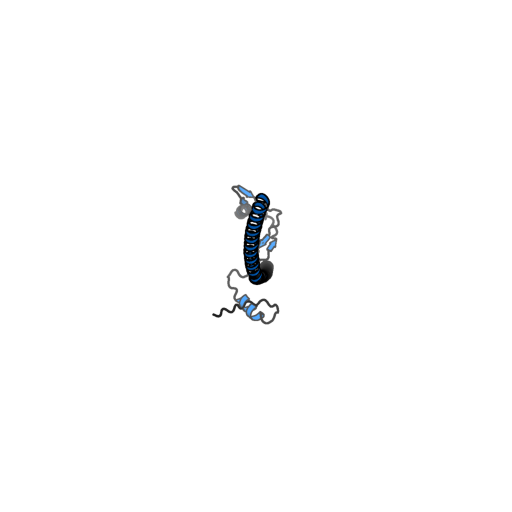 1.00 42.31 172 ASN A O 1
ATOM 1363 N N . PHE A 1 173 ? 0.513 -5.000 -29.430 1.00 41.62 173 PHE A N 1
ATOM 1364 C CA . PHE A 1 173 ? -0.203 -3.797 -29.008 1.00 41.62 173 PHE A CA 1
ATOM 1365 C C . PHE A 1 173 ? -1.136 -3.344 -30.138 1.00 41.62 173 PHE A C 1
ATOM 1367 O O . PHE A 1 173 ? -0.952 -2.299 -30.753 1.00 41.62 173 PHE A O 1
ATOM 1374 N N . ARG A 1 174 ? -2.177 -4.141 -30.418 1.00 38.22 174 ARG A N 1
ATOM 1375 C CA . ARG A 1 174 ? -3.427 -3.593 -30.967 1.00 38.22 174 ARG A CA 1
ATOM 1376 C C . ARG A 1 174 ? -4.295 -3.177 -29.786 1.00 38.22 174 ARG A C 1
ATOM 1378 O O . ARG A 1 174 ? -5.064 -3.974 -29.258 1.00 38.22 174 ARG A O 1
ATOM 1385 N N . GLY A 1 175 ? -4.145 -1.923 -29.366 1.00 37.66 175 GLY A N 1
ATOM 1386 C CA . GLY A 1 175 ? -5.137 -1.251 -28.535 1.00 37.66 175 GLY A CA 1
ATOM 1387 C C . GLY A 1 175 ? -6.427 -1.115 -29.337 1.00 37.66 175 GLY A C 1
ATOM 1388 O O . GLY A 1 175 ? -6.505 -0.316 -30.267 1.00 37.66 175 GLY A O 1
ATOM 1389 N N . HIS A 1 176 ? -7.423 -1.934 -29.008 1.00 33.28 176 HIS A N 1
ATOM 1390 C CA . HIS A 1 176 ? -8.788 -1.740 -29.472 1.00 33.28 176 HIS A CA 1
ATOM 1391 C C . HIS A 1 176 ? -9.367 -0.548 -28.702 1.00 33.28 176 HIS A C 1
ATOM 1393 O O . HIS A 1 176 ? -9.783 -0.678 -27.554 1.00 33.28 176 HIS A O 1
ATOM 1399 N N . LEU A 1 177 ? -9.362 0.625 -29.333 1.00 39.78 177 LEU A N 1
ATOM 1400 C CA . LEU A 1 177 ? -10.309 1.683 -29.008 1.00 39.78 177 LEU A CA 1
ATOM 1401 C C . LEU A 1 177 ? -11.654 1.265 -29.610 1.00 39.78 177 LEU A C 1
ATOM 1403 O O . LEU A 1 177 ? -11.809 1.223 -30.829 1.00 39.78 177 LEU A O 1
ATOM 1407 N N . ALA A 1 178 ? -12.602 0.914 -28.752 1.00 39.09 178 ALA A N 1
ATOM 1408 C CA . ALA A 1 178 ? -14.019 0.889 -29.068 1.00 39.09 178 ALA A CA 1
ATOM 1409 C C . ALA A 1 178 ? -14.770 1.388 -27.829 1.00 39.09 178 ALA A C 1
ATOM 1411 O O . ALA A 1 178 ? -14.400 1.053 -26.703 1.00 39.09 178 ALA A O 1
ATOM 1412 N N . TRP A 1 179 ? -15.734 2.259 -28.104 1.00 41.34 179 TRP A N 1
ATOM 1413 C CA . TRP A 1 179 ? -16.639 2.937 -27.186 1.00 41.34 179 TRP A CA 1
ATOM 1414 C C . TRP A 1 179 ? -17.469 1.967 -26.345 1.00 41.34 179 TRP A C 1
ATOM 1416 O O . TRP A 1 179 ? -17.794 0.877 -26.870 1.00 41.34 179 TRP A O 1
#

Solvent-accessible surface area (backbone atoms only — not comparable to full-atom values): 10855 Å² total; per-residue (Å²): 117,69,71,61,53,53,53,52,52,54,52,51,52,53,52,51,52,51,51,52,52,48,53,50,51,52,53,53,50,51,52,50,52,51,54,50,51,56,50,62,69,49,47,61,60,54,53,51,51,51,51,52,53,51,50,52,51,52,53,48,54,51,50,53,53,51,52,52,52,53,52,50,50,53,52,50,54,50,51,51,53,52,51,53,49,52,51,49,42,36,69,68,40,39,44,73,42,76,50,76,85,75,77,84,75,93,70,75,100,43,76,66,53,60,51,53,51,54,74,30,47,45,81,56,96,93,40,83,40,73,57,82,53,91,82,60,86,44,72,43,70,50,80,51,79,58,69,91,83,74,74,56,62,72,58,54,51,48,49,67,70,52,61,84,80,63,96,72,95,82,80,88,80,83,80,80,86,74,135

Mean predicted aligned error: 18.29 Å

Secondary structure (DSSP, 8-state):
-HHHHHHHHHHHHHHHHHHHHHHHHHHHHHHHHHHHHHHHHHHHHHHHHHHHHHHHHHHHHHHHHHHHHHHHHHHHHHHHHHHHHHHHIIIIIS-EEEEP-PPPP---SSHHHHHHHHHTEEEETTEEEE---TT--EEEE-S-SS-TT---HHHHHHHHHHTTSS-------------

Foldseek 3Di:
DVVVVVVVVVVVVVVVVVVVVVVVVVVVVVVVVVVVVVVVVCVVVVVVVVVVVVVVVVVVVVVVVVVVVVVVVVVVVVVVVVVVVVVCCCVAWFPWDWDDDDPDDPDDDDPVVVVVQVVQWDDDPHDIDGNPCVPPTDIDRDHTPDDPVPDCVVVVVVCVVCVVPDDDDDDDPPPDDDD

pLDDT: mean 78.51, std 19.0, range [33.28, 98.25]

Radius of gyration: 48.18 Å; Cα contacts (8 Å, |Δi|>4): 55; chains: 1; bounding box: 94×47×132 Å

Sequence (179 aa):
MAACRERIKLLRTLIQEKKKDINKGETENANLTKTNRERSARLPRYEEKVGKMGHYVRQWEHNVKKQQRALEAVHQDLKEVIRSSVQQLVTYIFPITAVQPTPPGTGEEDTVTALADASRTAYVRGHWILTDSSGELHHCIVAPTLPGSGDYSAYSAWVATNKETGVHTINNFRGHLAW

Organism: NCBI:txid170555